Protein AF-A0A5C5PS18-F1 (afdb_monomer_lite)

pLDDT: mean 89.87, std 12.42, range [42.59, 98.62]

Radius of gyration: 25.26 Å; chains: 1; bounding box: 43×70×82 Å

Structure (mmCIF, N/CA/C/O backbone):
data_AF-A0A5C5PS18-F1
#
_entry.id   AF-A0A5C5PS18-F1
#
loop_
_atom_site.group_PDB
_atom_site.id
_atom_site.type_symbol
_atom_site.label_atom_id
_atom_site.label_alt_id
_atom_site.label_comp_id
_atom_site.label_asym_id
_atom_site.label_entity_id
_atom_site.label_seq_id
_atom_site.pdbx_PDB_ins_code
_atom_site.Cartn_x
_atom_site.Cartn_y
_atom_site.Cartn_z
_atom_site.occupancy
_atom_site.B_iso_or_equiv
_atom_site.auth_seq_id
_atom_site.auth_comp_id
_atom_site.auth_asym_id
_atom_site.auth_atom_id
_atom_site.pdbx_PDB_model_num
ATOM 1 N N . MET A 1 1 ? 27.837 -15.711 -12.783 1.00 66.50 1 MET A N 1
ATOM 2 C CA . MET A 1 1 ? 26.404 -15.745 -12.403 1.00 66.50 1 MET A CA 1
ATOM 3 C C . MET A 1 1 ? 25.485 -15.309 -13.543 1.00 66.50 1 MET A C 1
ATOM 5 O O . MET A 1 1 ? 24.692 -16.137 -13.975 1.00 66.50 1 MET A O 1
ATOM 9 N N . LYS A 1 2 ? 25.648 -14.102 -14.116 1.00 79.44 2 LYS A N 1
ATOM 10 C CA . LYS A 1 2 ? 24.811 -13.579 -15.225 1.00 79.44 2 LYS A CA 1
ATOM 11 C C . LYS A 1 2 ? 24.571 -14.579 -16.381 1.00 79.44 2 LYS A C 1
ATOM 13 O O . LYS A 1 2 ? 23.437 -14.790 -16.796 1.00 79.44 2 LYS A O 1
ATOM 18 N N . GLN A 1 3 ? 25.619 -15.260 -16.855 1.00 76.81 3 GLN A N 1
ATOM 19 C CA . GLN A 1 3 ? 25.533 -16.198 -17.988 1.00 76.81 3 GLN A CA 1
ATOM 20 C C . GLN A 1 3 ? 24.712 -17.472 -17.696 1.00 76.81 3 GLN A C 1
ATOM 22 O O . GLN A 1 3 ? 24.097 -18.018 -18.609 1.00 76.81 3 GLN A O 1
ATOM 27 N N . LYS A 1 4 ? 24.656 -17.922 -16.431 1.00 79.81 4 LYS A N 1
ATOM 28 C CA . LYS A 1 4 ? 23.856 -19.092 -16.022 1.00 79.81 4 LYS A CA 1
ATOM 29 C C . LYS A 1 4 ? 22.357 -18.788 -16.054 1.00 79.81 4 LYS A C 1
ATOM 31 O O . LYS A 1 4 ? 21.590 -19.596 -16.552 1.00 79.81 4 LYS A O 1
ATOM 36 N N . TYR A 1 5 ? 21.941 -17.613 -15.582 1.00 82.31 5 TYR A N 1
ATOM 37 C CA . TYR A 1 5 ? 20.534 -17.213 -15.672 1.00 82.31 5 TYR A CA 1
ATOM 38 C C . TYR A 1 5 ? 20.110 -16.958 -17.120 1.00 82.31 5 TYR A C 1
ATOM 40 O O . TYR A 1 5 ? 19.089 -17.480 -17.557 1.00 82.31 5 TYR A O 1
ATOM 48 N N . ARG A 1 6 ? 20.938 -16.263 -17.914 1.00 82.81 6 ARG A N 1
ATOM 49 C CA . ARG A 1 6 ? 20.654 -16.029 -19.343 1.00 82.81 6 ARG A CA 1
ATOM 50 C C . ARG A 1 6 ? 20.472 -17.325 -20.142 1.00 82.81 6 ARG A C 1
ATOM 52 O O . ARG A 1 6 ? 19.627 -17.376 -21.035 1.00 82.81 6 ARG A O 1
ATOM 59 N N . SER A 1 7 ? 21.223 -18.381 -19.824 1.00 80.44 7 SER A N 1
ATOM 60 C CA . SER A 1 7 ? 21.053 -19.680 -20.487 1.00 80.44 7 SER A CA 1
ATOM 61 C C . SER A 1 7 ? 19.769 -20.412 -20.079 1.00 80.44 7 SER A C 1
ATOM 63 O O . SER A 1 7 ? 19.214 -21.135 -20.899 1.00 80.44 7 SER A O 1
ATOM 65 N N . ILE A 1 8 ? 19.262 -20.217 -18.857 1.00 81.75 8 ILE A N 1
ATOM 66 C CA . ILE A 1 8 ? 17.965 -20.766 -18.422 1.00 81.75 8 ILE A CA 1
ATOM 67 C C . ILE A 1 8 ? 16.816 -20.041 -19.130 1.00 81.75 8 ILE A C 1
ATOM 69 O O . ILE A 1 8 ? 15.910 -20.694 -19.652 1.00 81.75 8 ILE A O 1
ATOM 73 N N . ILE A 1 9 ? 16.889 -18.708 -19.184 1.00 85.31 9 ILE A N 1
ATOM 74 C CA . ILE A 1 9 ? 15.854 -17.834 -19.754 1.00 85.31 9 ILE A CA 1
ATOM 75 C C . ILE A 1 9 ? 15.684 -18.081 -21.260 1.00 85.31 9 ILE A C 1
ATOM 77 O O . ILE A 1 9 ? 14.563 -18.187 -21.751 1.00 85.31 9 ILE A O 1
ATOM 81 N N . SER A 1 10 ? 16.794 -18.236 -21.987 1.00 83.50 10 SER A N 1
ATOM 82 C CA . SER A 1 10 ? 16.790 -18.405 -23.449 1.00 83.50 10 SER A CA 1
ATOM 83 C C . SER A 1 10 ? 16.340 -19.786 -23.938 1.00 83.50 10 SER A C 1
ATOM 85 O O . SER A 1 10 ? 16.087 -19.956 -25.129 1.00 83.50 10 SER A O 1
ATOM 87 N N . ARG A 1 11 ? 16.224 -20.789 -23.059 1.00 87.31 11 ARG A N 1
ATOM 88 C CA . ARG A 1 11 ? 15.834 -22.151 -23.452 1.00 87.31 11 ARG A CA 1
ATOM 89 C C . ARG A 1 11 ? 14.324 -22.234 -23.722 1.00 87.31 11 ARG A C 1
ATOM 91 O O . ARG A 1 11 ? 13.536 -22.000 -22.802 1.00 87.31 11 ARG A O 1
ATOM 98 N N . PRO A 1 12 ? 13.890 -22.640 -24.933 1.00 82.50 12 PRO A N 1
ATOM 99 C CA . PRO A 1 12 ? 12.466 -22.726 -25.260 1.00 82.50 12 PRO A CA 1
ATOM 100 C C . PRO A 1 12 ? 11.698 -23.675 -24.337 1.00 82.50 12 PRO A C 1
ATOM 102 O O . PRO A 1 12 ? 10.643 -23.302 -23.837 1.00 82.50 12 PRO A O 1
ATOM 105 N N . ALA A 1 13 ? 12.279 -24.841 -24.042 1.00 87.69 13 ALA A N 1
ATOM 106 C CA . ALA A 1 13 ? 11.660 -25.897 -23.242 1.00 87.69 13 ALA A CA 1
ATOM 107 C C . ALA A 1 13 ? 11.575 -25.602 -21.731 1.00 87.69 13 ALA A C 1
ATOM 109 O O . ALA A 1 13 ? 10.991 -26.398 -21.002 1.00 87.69 13 ALA A O 1
ATOM 110 N N . THR A 1 14 ? 12.165 -24.505 -21.237 1.00 88.38 14 THR A N 1
ATOM 111 C CA . THR A 1 14 ? 12.079 -24.163 -19.810 1.00 88.38 14 THR A CA 1
ATOM 112 C C . THR A 1 14 ? 10.654 -23.688 -19.472 1.00 88.38 14 THR A C 1
ATOM 114 O O . THR A 1 14 ? 10.169 -22.765 -20.137 1.00 88.38 14 THR A O 1
ATOM 117 N N . PRO A 1 15 ? 10.004 -24.263 -18.441 1.00 92.38 15 PRO A N 1
ATOM 118 C CA . PRO A 1 15 ? 8.716 -23.805 -17.918 1.00 92.38 15 PRO A CA 1
ATOM 119 C C . PRO A 1 15 ? 8.679 -22.307 -17.571 1.00 92.38 15 PRO A C 1
ATOM 121 O O . PRO A 1 15 ? 9.703 -21.708 -17.230 1.00 92.38 15 PRO A O 1
ATOM 124 N N . ALA A 1 16 ? 7.498 -21.692 -17.681 1.00 91.25 16 ALA A N 1
ATOM 125 C CA . ALA A 1 16 ? 7.325 -20.246 -17.517 1.00 91.25 16 ALA A CA 1
ATOM 126 C C . ALA A 1 16 ? 7.654 -19.761 -16.095 1.00 91.25 16 ALA A C 1
ATOM 128 O O . ALA A 1 16 ? 8.354 -18.766 -15.937 1.00 91.25 16 ALA A O 1
ATOM 129 N N . ASP A 1 17 ? 7.226 -20.494 -15.072 1.00 92.75 17 ASP A N 1
ATOM 130 C CA . ASP A 1 17 ? 7.544 -20.264 -13.658 1.00 92.75 17 ASP A CA 1
ATOM 131 C C . ASP A 1 17 ? 9.061 -20.261 -13.398 1.00 92.75 17 ASP A C 1
ATOM 133 O O . ASP A 1 17 ? 9.593 -19.343 -12.770 1.00 92.75 17 ASP A O 1
ATOM 137 N N . ILE A 1 18 ? 9.790 -21.223 -13.974 1.00 93.62 18 ILE A N 1
ATOM 138 C CA . ILE A 1 18 ? 11.253 -21.295 -13.863 1.00 93.62 18 ILE A CA 1
ATOM 139 C C . ILE A 1 18 ? 11.917 -20.109 -14.579 1.00 93.62 18 ILE A C 1
ATOM 141 O O . ILE A 1 18 ? 12.895 -19.550 -14.072 1.00 93.62 18 ILE A O 1
ATOM 145 N N . LYS A 1 19 ? 11.396 -19.692 -15.742 1.00 94.75 19 LYS A N 1
ATOM 146 C CA . LYS A 1 19 ? 11.890 -18.498 -16.450 1.00 94.75 19 LYS A CA 1
ATOM 147 C C . LYS A 1 19 ? 11.660 -17.231 -15.632 1.00 94.75 19 LYS A C 1
ATOM 149 O O . LYS A 1 19 ? 12.603 -16.458 -15.476 1.00 94.75 19 LYS A O 1
ATOM 154 N N . ILE A 1 20 ? 10.460 -17.047 -15.079 1.00 95.81 20 ILE A N 1
ATOM 155 C CA . ILE A 1 20 ? 10.115 -15.913 -14.211 1.00 95.81 20 ILE A CA 1
ATOM 156 C C . ILE A 1 20 ? 11.091 -15.845 -13.036 1.00 95.81 20 ILE A C 1
ATOM 158 O O . ILE A 1 20 ? 11.708 -14.802 -12.815 1.00 95.81 20 ILE A O 1
ATOM 162 N N . GLN A 1 21 ? 11.317 -16.961 -12.338 1.00 95.94 21 GLN A N 1
ATOM 163 C CA . GLN A 1 21 ? 12.236 -16.984 -11.202 1.00 95.94 21 GLN A CA 1
ATOM 164 C C . GLN A 1 21 ? 13.685 -16.686 -11.616 1.00 95.94 21 GLN A C 1
ATOM 166 O O . GLN A 1 21 ? 14.396 -15.969 -10.914 1.00 95.94 21 GLN A O 1
ATOM 171 N N . ALA A 1 22 ? 14.137 -17.194 -12.766 1.00 94.88 22 ALA A N 1
ATOM 172 C CA . ALA A 1 22 ? 15.473 -16.902 -13.283 1.00 94.88 22 ALA A CA 1
ATOM 173 C C . ALA A 1 22 ? 15.650 -15.416 -13.646 1.00 94.88 22 ALA A C 1
ATOM 175 O O . ALA A 1 22 ? 16.717 -14.857 -13.387 1.00 94.88 22 ALA A O 1
ATOM 176 N N . ILE A 1 23 ? 14.619 -14.780 -14.214 1.00 96.69 23 ILE A N 1
ATOM 177 C CA . ILE A 1 23 ? 14.605 -13.341 -14.514 1.00 96.69 23 ILE A CA 1
ATOM 178 C C . ILE A 1 23 ? 14.656 -12.535 -13.217 1.00 96.69 23 ILE A C 1
ATOM 180 O O . ILE A 1 23 ? 15.517 -11.669 -13.086 1.00 96.69 23 ILE A O 1
ATOM 184 N N . ILE A 1 24 ? 13.802 -12.864 -12.241 1.00 96.75 24 ILE A N 1
ATOM 185 C CA . ILE A 1 24 ? 13.767 -12.214 -10.923 1.00 96.75 24 ILE A CA 1
ATOM 186 C C . ILE A 1 24 ? 15.127 -12.312 -10.234 1.00 96.75 24 ILE A C 1
ATOM 188 O O . ILE A 1 24 ? 15.675 -11.295 -9.821 1.00 96.75 24 ILE A O 1
ATOM 192 N N . ASN A 1 25 ? 15.712 -13.509 -10.165 1.00 95.75 25 ASN A N 1
ATOM 193 C CA . ASN A 1 25 ? 17.003 -13.713 -9.508 1.00 95.75 25 ASN A CA 1
ATOM 194 C C . ASN 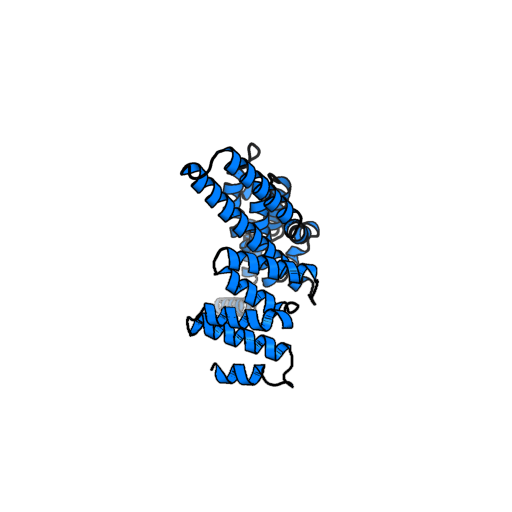A 1 25 ? 18.130 -12.953 -10.216 1.00 95.75 25 ASN A C 1
ATOM 196 O O . ASN A 1 25 ? 19.043 -12.446 -9.565 1.00 95.75 25 ASN A O 1
ATOM 200 N N . LEU A 1 26 ? 18.089 -12.878 -11.550 1.00 95.25 26 LEU A N 1
ATOM 201 C CA . LEU A 1 26 ? 19.061 -12.100 -12.306 1.00 95.25 26 LEU A CA 1
ATOM 202 C C . LEU A 1 26 ? 18.884 -10.599 -12.062 1.00 95.25 26 LEU A C 1
ATOM 204 O O . LEU A 1 26 ? 19.884 -9.922 -11.847 1.00 95.25 26 LEU A O 1
ATOM 208 N N . ALA A 1 27 ? 17.650 -10.091 -12.057 1.00 95.62 27 ALA A N 1
ATOM 209 C CA . ALA A 1 27 ? 17.360 -8.693 -11.752 1.00 95.62 27 ALA A CA 1
ATOM 210 C C . ALA A 1 27 ? 17.810 -8.336 -10.331 1.00 95.62 27 ALA A C 1
ATOM 212 O O . ALA A 1 27 ? 18.510 -7.350 -10.134 1.00 95.62 27 ALA A O 1
ATOM 213 N N . GLN A 1 28 ? 17.505 -9.187 -9.355 1.00 94.50 28 GLN A N 1
ATOM 214 C CA . GLN A 1 28 ? 17.896 -9.002 -7.962 1.00 94.50 28 GLN A CA 1
ATOM 215 C C . GLN A 1 28 ? 19.419 -8.991 -7.788 1.00 94.50 28 GLN A C 1
ATOM 217 O O . GLN A 1 28 ? 19.946 -8.095 -7.138 1.00 94.50 28 GLN A O 1
ATOM 222 N N . TYR A 1 29 ? 20.139 -9.899 -8.454 1.00 93.75 29 TYR A N 1
ATOM 223 C CA . TYR A 1 29 ? 21.604 -9.864 -8.503 1.00 93.75 29 TYR A CA 1
ATOM 224 C C . TYR A 1 29 ? 22.139 -8.572 -9.147 1.00 93.75 29 TYR A C 1
ATOM 226 O O . TYR A 1 29 ? 23.127 -8.008 -8.682 1.00 93.75 29 TYR A O 1
ATOM 234 N N . LEU A 1 30 ? 21.513 -8.093 -10.228 1.00 93.06 30 LEU A N 1
ATOM 235 C CA . LEU A 1 30 ? 21.926 -6.854 -10.895 1.00 93.06 30 LEU A CA 1
ATOM 236 C C . LEU A 1 30 ? 21.739 -5.631 -9.993 1.00 93.06 30 LEU A C 1
ATOM 238 O O . LEU A 1 30 ? 22.651 -4.812 -9.906 1.00 93.06 30 LEU A O 1
ATOM 242 N N . VAL A 1 31 ? 20.597 -5.534 -9.313 1.00 93.31 31 VAL A N 1
ATOM 243 C CA . VAL A 1 31 ? 20.260 -4.390 -8.459 1.00 93.31 31 VAL A CA 1
ATOM 244 C C . VAL A 1 31 ? 21.039 -4.417 -7.144 1.00 93.31 31 VAL A C 1
ATOM 246 O O . VAL A 1 31 ? 21.672 -3.424 -6.802 1.00 93.31 31 VAL A O 1
ATOM 249 N N . GLU A 1 32 ? 20.991 -5.529 -6.407 1.00 91.44 32 GLU A N 1
ATOM 250 C CA . GLU A 1 32 ? 21.465 -5.587 -5.017 1.00 91.44 32 GLU A CA 1
ATOM 251 C C . GLU A 1 32 ? 22.965 -5.912 -4.925 1.00 91.44 32 GLU A C 1
ATOM 253 O O . GLU A 1 32 ? 23.686 -5.268 -4.168 1.00 91.44 32 GLU A O 1
ATOM 258 N N . ASP A 1 33 ? 23.454 -6.877 -5.714 1.00 88.75 33 ASP A N 1
ATOM 259 C CA . ASP A 1 33 ? 24.837 -7.366 -5.591 1.00 88.75 33 ASP A CA 1
ATOM 260 C C . ASP A 1 33 ? 25.803 -6.642 -6.536 1.00 88.75 33 ASP A C 1
ATOM 262 O O . ASP A 1 33 ? 26.954 -6.378 -6.192 1.00 88.75 33 ASP A O 1
ATOM 266 N N . ASN A 1 34 ? 25.355 -6.348 -7.760 1.00 86.19 34 ASN A N 1
ATOM 267 C CA . ASN A 1 34 ? 26.178 -5.699 -8.782 1.00 86.19 34 ASN A CA 1
ATOM 268 C C . ASN A 1 34 ? 26.074 -4.163 -8.748 1.00 86.19 34 ASN A C 1
ATOM 270 O O . ASN A 1 34 ? 26.891 -3.495 -9.378 1.00 86.19 34 ASN A O 1
ATOM 274 N N . GLY A 1 35 ? 25.071 -3.607 -8.058 1.00 85.50 35 GLY A N 1
ATOM 275 C CA . GLY A 1 35 ? 24.827 -2.162 -7.961 1.00 85.50 35 GLY A CA 1
ATOM 276 C C . GLY A 1 35 ? 24.320 -1.503 -9.251 1.00 85.50 35 GLY A C 1
ATOM 277 O O . GLY A 1 35 ? 24.356 -0.282 -9.375 1.00 85.50 35 GLY A O 1
ATOM 278 N N . SER A 1 36 ? 23.860 -2.284 -10.229 1.00 91.69 36 SER A N 1
ATOM 279 C CA . SER A 1 36 ? 23.368 -1.802 -11.525 1.00 91.69 36 SER A CA 1
ATOM 280 C C . SER A 1 36 ? 21.840 -1.755 -11.530 1.00 91.69 36 SER A C 1
ATOM 282 O O . SER A 1 36 ? 21.191 -2.625 -12.115 1.00 91.69 36 SER A O 1
ATOM 284 N N . TYR A 1 37 ? 21.271 -0.741 -10.866 1.00 94.00 37 TYR A N 1
ATOM 285 C CA . TYR A 1 37 ? 19.817 -0.544 -10.777 1.00 94.00 37 TYR A CA 1
ATOM 286 C C . TYR A 1 37 ? 19.160 -0.529 -12.165 1.00 94.00 37 TYR A C 1
ATOM 288 O O . TYR A 1 37 ? 18.307 -1.371 -12.442 1.00 94.00 37 TYR A O 1
ATOM 296 N N . ASP A 1 38 ? 19.645 0.331 -13.065 1.00 94.75 38 ASP A N 1
ATOM 297 C CA . ASP A 1 38 ? 19.072 0.513 -14.406 1.00 94.75 38 ASP A CA 1
ATOM 298 C C . ASP A 1 38 ? 19.121 -0.768 -15.252 1.00 94.75 38 ASP A C 1
ATOM 300 O O . ASP A 1 38 ? 18.157 -1.095 -15.944 1.00 94.75 38 ASP A O 1
ATOM 304 N N . GLU A 1 39 ? 20.209 -1.549 -15.166 1.00 94.88 39 GLU A N 1
ATOM 305 C CA . GLU A 1 39 ? 20.311 -2.844 -15.862 1.00 94.88 39 GLU A CA 1
ATOM 306 C C . GLU A 1 39 ? 19.264 -3.841 -15.345 1.00 94.88 39 GLU A C 1
ATOM 308 O O . GLU A 1 39 ? 18.684 -4.596 -16.127 1.00 94.88 39 GLU A O 1
ATOM 313 N N . GLY A 1 40 ? 19.030 -3.868 -14.030 1.00 95.50 40 GLY A N 1
ATOM 314 C CA . GLY A 1 40 ? 18.026 -4.734 -13.417 1.00 95.50 40 GLY A CA 1
ATOM 315 C C . GLY A 1 40 ? 16.598 -4.325 -13.779 1.00 95.50 40 GLY A C 1
ATOM 316 O O . GLY A 1 40 ? 15.776 -5.192 -14.079 1.00 95.50 40 GLY A O 1
ATOM 317 N N . ILE A 1 41 ? 16.314 -3.019 -13.804 1.00 97.50 41 ILE A N 1
ATOM 318 C CA . ILE A 1 41 ? 15.018 -2.473 -14.229 1.00 97.50 41 ILE A CA 1
ATOM 319 C C . ILE A 1 41 ? 14.760 -2.755 -15.708 1.00 97.50 41 ILE A C 1
ATOM 321 O O . ILE A 1 41 ? 13.689 -3.260 -16.037 1.00 97.50 41 ILE A O 1
ATOM 325 N N . THR A 1 42 ? 15.746 -2.505 -16.575 1.00 97.31 42 THR A N 1
ATOM 326 C CA . THR A 1 42 ? 15.648 -2.775 -18.020 1.00 97.31 42 THR A CA 1
ATOM 327 C C . THR A 1 42 ? 15.372 -4.252 -18.275 1.00 97.31 42 THR A C 1
ATOM 329 O O . THR A 1 42 ? 14.493 -4.596 -19.057 1.00 97.31 42 THR A O 1
ATOM 332 N N . LEU A 1 43 ? 16.050 -5.148 -17.546 1.00 96.56 43 LEU A N 1
ATOM 333 C CA . LEU A 1 43 ? 15.784 -6.579 -17.648 1.00 96.56 43 LEU A CA 1
ATOM 334 C C . LEU A 1 43 ? 14.322 -6.910 -17.316 1.00 96.56 43 LEU A C 1
ATOM 336 O O . LEU A 1 43 ? 13.712 -7.708 -18.012 1.00 96.56 43 LEU A O 1
ATOM 340 N N . LEU A 1 44 ? 13.748 -6.340 -16.258 1.00 97.81 44 LEU A N 1
ATOM 341 C CA . LEU A 1 44 ? 12.344 -6.591 -15.919 1.00 97.81 44 LEU A CA 1
ATOM 342 C C . LEU A 1 44 ? 11.390 -5.955 -16.940 1.00 97.81 44 LEU A C 1
ATOM 344 O O . LEU A 1 44 ? 10.371 -6.549 -17.279 1.00 97.81 44 LEU A O 1
ATOM 348 N N . GLU A 1 45 ? 11.735 -4.792 -17.481 1.00 97.44 45 GLU A N 1
ATOM 349 C CA . GLU A 1 45 ? 10.967 -4.139 -18.540 1.00 97.44 45 GLU A CA 1
ATOM 350 C C . GLU A 1 45 ? 10.885 -4.993 -19.811 1.00 97.44 45 GLU A C 1
ATOM 352 O O . GLU A 1 45 ? 9.787 -5.222 -20.323 1.00 97.44 45 GLU A O 1
ATOM 357 N N . ASP A 1 46 ? 12.015 -5.549 -20.255 1.00 97.12 46 ASP A N 1
ATOM 358 C CA . ASP A 1 46 ? 12.108 -6.391 -21.454 1.00 97.12 46 ASP A CA 1
ATOM 359 C C . ASP A 1 46 ? 11.156 -7.595 -21.398 1.00 97.12 46 ASP A C 1
ATOM 361 O O . ASP A 1 46 ? 10.624 -8.024 -22.422 1.00 97.12 46 ASP A O 1
ATOM 365 N N . TYR A 1 47 ? 10.906 -8.136 -20.202 1.00 96.69 47 TYR A N 1
ATOM 366 C CA . TYR A 1 47 ? 10.041 -9.301 -19.998 1.00 96.69 47 TYR A CA 1
ATOM 367 C C . TYR A 1 47 ? 8.626 -8.955 -19.519 1.00 96.69 47 TYR A C 1
ATOM 369 O O . TYR A 1 47 ? 7.805 -9.863 -19.377 1.00 96.69 47 TYR A O 1
ATOM 377 N N . GLN A 1 48 ? 8.306 -7.674 -19.310 1.00 96.00 48 GLN A N 1
ATOM 378 C CA . GLN A 1 48 ? 7.001 -7.254 -18.797 1.00 96.00 48 GLN A CA 1
ATOM 379 C C . GLN A 1 48 ? 5.855 -7.767 -19.674 1.00 96.00 48 GLN A C 1
ATOM 381 O O . GLN A 1 48 ? 4.916 -8.354 -19.159 1.00 96.00 48 GLN A O 1
ATOM 386 N N . HIS A 1 49 ? 5.957 -7.609 -20.993 1.00 94.81 49 HIS A N 1
ATOM 387 C CA . HIS A 1 49 ? 4.913 -8.010 -21.942 1.00 94.81 49 HIS A CA 1
ATOM 388 C C . HIS A 1 49 ? 4.614 -9.523 -21.971 1.00 94.81 49 HIS A C 1
ATOM 390 O O . HIS A 1 49 ? 3.612 -9.929 -22.550 1.00 94.81 49 HIS A O 1
ATOM 396 N N . LEU A 1 50 ? 5.493 -10.358 -21.402 1.00 95.00 50 LEU A N 1
ATOM 397 C CA . LEU A 1 50 ? 5.316 -11.813 -21.343 1.00 95.00 50 LEU A CA 1
ATOM 398 C C . LEU A 1 50 ? 4.749 -12.288 -20.004 1.00 95.00 50 LEU A C 1
ATOM 400 O O . LEU A 1 50 ? 4.160 -13.366 -19.948 1.00 95.00 50 LEU A O 1
ATOM 404 N N . TYR A 1 51 ? 4.976 -11.531 -18.929 1.00 96.00 51 TYR A N 1
ATOM 405 C CA . TYR A 1 51 ? 4.712 -11.971 -17.557 1.00 96.00 51 TYR A CA 1
ATOM 406 C C . TYR A 1 51 ? 3.968 -10.918 -16.720 1.00 96.00 51 TYR A C 1
ATOM 408 O O . TYR A 1 51 ? 4.003 -10.966 -15.491 1.00 96.00 51 TYR A O 1
ATOM 416 N N . ASP A 1 52 ? 3.266 -9.985 -17.362 1.00 94.12 52 ASP A N 1
ATOM 417 C CA . ASP A 1 52 ? 2.435 -8.961 -16.715 1.00 94.12 52 ASP A CA 1
ATOM 418 C C . ASP A 1 52 ? 1.204 -9.526 -15.990 1.00 94.12 52 ASP A C 1
ATOM 420 O O . ASP A 1 52 ? 0.623 -8.840 -15.150 1.00 94.12 52 ASP A O 1
ATOM 424 N N . THR A 1 53 ? 0.843 -10.784 -16.247 1.00 95.19 53 THR A N 1
ATOM 425 C CA . THR A 1 53 ? -0.187 -11.519 -15.501 1.00 95.19 53 THR A CA 1
ATOM 426 C C . THR A 1 53 ? 0.373 -12.372 -14.361 1.00 95.19 53 THR A C 1
ATOM 428 O O . THR A 1 53 ? -0.401 -13.027 -13.674 1.00 95.19 53 THR A O 1
ATOM 431 N N . SER A 1 54 ? 1.696 -12.423 -14.158 1.00 96.44 54 SER A N 1
ATOM 432 C CA . SER A 1 54 ? 2.308 -13.193 -13.066 1.00 96.44 54 SER A CA 1
ATOM 433 C C . SER A 1 54 ? 2.406 -12.342 -11.795 1.00 96.44 54 SER A C 1
ATOM 435 O O . SER A 1 54 ? 3.181 -11.377 -11.780 1.00 96.44 54 SER A O 1
ATOM 437 N N . PRO A 1 55 ? 1.714 -12.699 -10.693 1.00 96.44 55 PRO A N 1
ATOM 438 C CA . PRO A 1 55 ? 1.803 -11.943 -9.447 1.00 96.44 55 PRO A CA 1
ATOM 439 C C . PRO A 1 55 ? 3.236 -11.852 -8.916 1.00 96.44 55 PRO A C 1
ATOM 441 O O . PRO A 1 55 ? 3.707 -10.773 -8.564 1.00 96.44 55 PRO A O 1
ATOM 444 N N . THR A 1 56 ? 3.998 -12.945 -8.930 1.00 95.75 56 THR A N 1
ATOM 445 C CA . THR A 1 56 ? 5.391 -12.924 -8.456 1.00 95.75 56 THR A CA 1
ATOM 446 C C . THR A 1 56 ? 6.264 -11.969 -9.274 1.00 95.75 56 THR A C 1
ATOM 448 O O . THR A 1 56 ? 7.050 -11.208 -8.706 1.00 95.75 56 THR A O 1
ATOM 451 N N . PHE A 1 57 ? 6.107 -11.968 -10.601 1.00 97.75 57 PHE A N 1
ATOM 452 C CA . PHE A 1 57 ? 6.855 -11.076 -11.484 1.00 97.75 57 PHE A CA 1
ATOM 453 C C . PHE A 1 57 ? 6.482 -9.610 -11.248 1.00 97.75 57 PHE A C 1
ATOM 455 O O . PHE A 1 57 ? 7.353 -8.781 -10.970 1.00 97.75 57 PHE A O 1
ATOM 462 N N . VAL A 1 58 ? 5.183 -9.302 -11.295 1.00 97.94 58 VAL A N 1
ATOM 463 C CA . VAL A 1 58 ? 4.659 -7.944 -11.117 1.00 97.94 58 VAL A CA 1
ATOM 464 C C . VAL A 1 58 ? 5.040 -7.391 -9.749 1.00 97.94 58 VAL A C 1
ATOM 466 O O . VAL A 1 58 ? 5.480 -6.246 -9.664 1.00 97.94 58 VAL A O 1
ATOM 469 N N . LYS A 1 59 ? 4.937 -8.193 -8.681 1.00 97.00 59 LYS A N 1
ATOM 470 C CA . LYS A 1 59 ? 5.299 -7.765 -7.323 1.00 97.00 59 LYS A CA 1
ATOM 471 C C . LYS A 1 59 ? 6.766 -7.368 -7.230 1.00 97.00 59 LYS A C 1
ATOM 473 O O . LYS A 1 59 ? 7.079 -6.308 -6.683 1.00 97.00 59 LYS A O 1
ATOM 478 N N . THR A 1 60 ? 7.660 -8.195 -7.771 1.00 97.56 60 THR A N 1
ATOM 479 C CA . THR A 1 60 ? 9.098 -7.903 -7.789 1.00 97.56 60 THR A CA 1
ATOM 480 C C . THR A 1 60 ? 9.383 -6.644 -8.593 1.00 97.56 60 THR A C 1
ATOM 482 O O . THR A 1 60 ? 10.071 -5.746 -8.104 1.00 97.56 60 THR A O 1
ATOM 485 N N . TYR A 1 61 ? 8.818 -6.535 -9.795 1.00 98.25 61 TYR A N 1
ATOM 486 C CA . TYR A 1 61 ? 9.083 -5.392 -10.654 1.00 98.25 61 TYR A CA 1
ATOM 487 C C . TYR A 1 61 ? 8.560 -4.083 -10.061 1.00 98.25 61 TYR A C 1
ATOM 489 O O . TYR A 1 61 ? 9.309 -3.111 -9.938 1.00 98.25 61 TYR A O 1
ATOM 497 N N . ALA A 1 62 ? 7.318 -4.085 -9.577 1.00 98.25 62 ALA A N 1
ATOM 498 C CA . ALA A 1 62 ? 6.730 -2.954 -8.874 1.00 98.25 62 ALA A CA 1
ATOM 499 C C . ALA A 1 62 ? 7.557 -2.552 -7.640 1.00 98.25 62 ALA A C 1
ATOM 501 O O . ALA A 1 62 ? 7.741 -1.360 -7.388 1.00 98.25 62 ALA A O 1
ATOM 502 N N . THR A 1 63 ? 8.108 -3.521 -6.900 1.00 97.56 63 THR A N 1
ATOM 503 C CA . THR A 1 63 ? 8.957 -3.255 -5.728 1.00 97.56 63 THR A CA 1
ATOM 504 C C . THR A 1 63 ? 10.242 -2.524 -6.096 1.00 97.56 63 THR A C 1
ATOM 506 O O . THR A 1 63 ? 10.632 -1.601 -5.378 1.00 97.56 63 THR A O 1
ATOM 509 N N . TYR A 1 64 ? 10.896 -2.902 -7.195 1.00 97.38 64 TYR A N 1
ATOM 510 C CA . TYR A 1 64 ? 12.106 -2.215 -7.642 1.00 97.38 64 TYR A CA 1
ATOM 511 C C . TYR A 1 64 ? 11.814 -0.820 -8.185 1.00 97.38 64 TYR A C 1
ATOM 513 O O . TYR A 1 64 ? 12.469 0.131 -7.760 1.00 97.38 64 TYR A O 1
ATOM 521 N N . LEU A 1 65 ? 10.784 -0.678 -9.022 1.00 98.06 65 LEU A N 1
ATOM 522 C CA . LEU A 1 65 ? 10.333 0.622 -9.528 1.00 98.06 65 LEU A CA 1
ATOM 523 C C . LEU A 1 65 ? 9.928 1.583 -8.399 1.00 98.06 65 LEU A C 1
ATOM 525 O O . LEU A 1 65 ? 10.135 2.786 -8.491 1.00 98.06 65 LEU A O 1
ATOM 529 N N . TRP A 1 66 ? 9.393 1.068 -7.288 1.00 98.06 66 TRP A N 1
ATOM 530 C CA . TRP A 1 66 ? 9.012 1.898 -6.141 1.00 98.06 66 TRP A CA 1
ATOM 531 C C . TRP A 1 66 ? 10.198 2.598 -5.453 1.00 98.06 66 TRP A C 1
ATOM 533 O O . TRP A 1 66 ? 10.011 3.603 -4.763 1.00 98.06 66 TRP A O 1
ATOM 543 N N . ARG A 1 67 ? 11.418 2.072 -5.622 1.00 95.00 67 ARG A N 1
ATOM 544 C CA . ARG A 1 67 ? 12.658 2.687 -5.112 1.00 95.00 67 ARG A CA 1
ATOM 545 C C . ARG A 1 67 ? 13.173 3.813 -6.012 1.00 95.00 67 ARG A C 1
ATOM 547 O O . ARG A 1 67 ? 14.066 4.542 -5.592 1.00 95.00 67 ARG A O 1
ATOM 554 N N . GLY A 1 68 ? 12.620 3.908 -7.213 1.00 94.81 68 GLY A N 1
ATOM 555 C CA . GLY A 1 68 ? 13.025 4.821 -8.258 1.00 94.81 68 GLY A CA 1
ATOM 556 C C . GLY A 1 68 ? 12.438 6.222 -8.129 1.00 94.81 68 GLY A C 1
ATOM 557 O O . GLY A 1 68 ? 11.969 6.654 -7.064 1.00 94.81 68 GLY A O 1
ATOM 558 N N . ASP A 1 69 ? 12.457 6.936 -9.247 1.00 95.62 69 ASP A N 1
ATOM 559 C CA . ASP A 1 69 ? 11.938 8.294 -9.355 1.00 95.62 69 ASP A CA 1
ATOM 560 C C . ASP A 1 69 ? 10.392 8.362 -9.362 1.00 95.62 69 ASP A C 1
ATOM 562 O O . ASP A 1 69 ? 9.668 7.380 -9.166 1.00 95.62 69 ASP A O 1
ATOM 566 N N . LYS A 1 70 ? 9.845 9.568 -9.556 1.00 95.06 70 LYS A N 1
ATOM 567 C CA . LYS A 1 70 ? 8.391 9.799 -9.565 1.00 95.06 70 LYS A CA 1
ATOM 568 C C . LYS A 1 70 ? 7.677 9.059 -10.705 1.00 95.06 70 LYS A C 1
ATOM 570 O O . LYS A 1 70 ? 6.542 8.618 -10.508 1.00 95.06 70 LYS A O 1
ATOM 575 N N . ASN A 1 71 ? 8.316 8.912 -11.865 1.00 96.69 71 ASN A N 1
ATOM 576 C CA . ASN A 1 71 ? 7.764 8.202 -13.019 1.00 96.69 71 ASN A CA 1
ATOM 577 C C . ASN A 1 71 ? 7.798 6.689 -12.793 1.00 96.69 71 ASN A C 1
ATOM 579 O O . ASN A 1 71 ? 6.810 6.004 -13.061 1.00 96.69 71 ASN A O 1
ATOM 583 N N . GLU A 1 72 ? 8.886 6.170 -12.230 1.00 97.75 72 GLU A N 1
ATOM 584 C CA . GLU A 1 72 ? 9.010 4.754 -11.878 1.00 97.75 72 GLU A CA 1
ATOM 585 C C . GLU A 1 72 ? 7.998 4.358 -10.797 1.00 97.75 72 GLU A C 1
ATOM 587 O O . GLU A 1 72 ? 7.298 3.352 -10.938 1.00 97.75 72 GLU A O 1
ATOM 592 N N . LYS A 1 73 ? 7.794 5.196 -9.772 1.00 98.38 73 LYS A N 1
ATOM 593 C CA . LYS A 1 73 ? 6.734 4.991 -8.769 1.00 98.38 73 LYS A CA 1
ATOM 594 C C . LYS A 1 73 ? 5.333 4.965 -9.384 1.00 98.38 73 LYS A C 1
ATOM 596 O O . LYS A 1 73 ? 4.515 4.131 -8.996 1.00 98.38 73 LYS A O 1
ATOM 601 N N . LEU A 1 74 ? 5.047 5.828 -10.362 1.00 97.75 74 LEU A N 1
ATOM 602 C CA . LEU A 1 74 ? 3.784 5.783 -11.109 1.00 97.75 74 LEU A CA 1
ATOM 603 C C . LEU A 1 74 ? 3.653 4.496 -11.934 1.00 97.75 74 LEU A C 1
ATOM 605 O O . LEU A 1 74 ? 2.591 3.874 -11.933 1.00 97.75 74 LEU A O 1
ATOM 609 N N . LYS A 1 75 ? 4.729 4.056 -12.598 1.00 98.25 75 LYS A N 1
ATOM 610 C CA . LYS A 1 75 ? 4.759 2.778 -13.328 1.00 98.25 75 LYS A CA 1
ATOM 611 C C . LYS A 1 75 ? 4.497 1.598 -12.388 1.00 98.25 75 LYS A C 1
ATOM 613 O O . LYS A 1 75 ? 3.708 0.722 -12.729 1.00 98.25 75 LYS A O 1
ATOM 618 N N . SER A 1 76 ? 5.072 1.618 -11.186 1.00 98.44 76 SER A N 1
ATOM 619 C CA . SER A 1 76 ? 4.825 0.633 -10.126 1.00 98.44 76 SER A CA 1
ATOM 620 C C . SER A 1 76 ? 3.342 0.560 -9.735 1.00 98.44 76 SER A C 1
ATOM 622 O O . SER A 1 76 ? 2.752 -0.521 -9.760 1.00 98.44 76 SER A O 1
ATOM 624 N N . ILE A 1 77 ? 2.705 1.708 -9.468 1.00 98.50 77 ILE A N 1
ATOM 625 C CA . ILE A 1 77 ? 1.261 1.787 -9.181 1.00 98.50 77 ILE A CA 1
ATOM 626 C C . ILE A 1 77 ? 0.441 1.199 -10.336 1.00 98.50 77 ILE A C 1
ATOM 628 O O . ILE A 1 77 ? -0.459 0.390 -10.107 1.00 98.50 77 ILE A O 1
ATOM 632 N N . ASN A 1 78 ? 0.771 1.565 -11.576 1.00 98.12 78 ASN A N 1
ATOM 633 C CA . ASN A 1 78 ? 0.057 1.094 -12.760 1.00 98.12 78 ASN A CA 1
ATOM 634 C C . ASN A 1 78 ? 0.184 -0.422 -12.955 1.00 98.12 78 ASN A C 1
ATOM 636 O O . ASN A 1 78 ? -0.810 -1.066 -13.272 1.00 98.12 78 ASN A O 1
ATOM 640 N N . LEU A 1 79 ? 1.365 -1.004 -12.731 1.00 98.12 79 LEU A N 1
ATOM 641 C CA . LEU A 1 79 ? 1.581 -2.452 -12.810 1.00 98.12 79 LEU A CA 1
ATOM 642 C C . LEU A 1 79 ? 0.709 -3.215 -11.809 1.00 98.12 79 LEU A C 1
ATOM 644 O O . LEU A 1 79 ? -0.011 -4.136 -12.189 1.00 98.12 79 LEU A O 1
ATOM 648 N N . VAL A 1 80 ? 0.732 -2.793 -10.542 1.00 98.38 80 VAL A N 1
ATOM 649 C CA . VAL A 1 80 ? -0.064 -3.409 -9.470 1.00 98.38 80 VAL A CA 1
ATOM 650 C C . VAL A 1 80 ? -1.560 -3.249 -9.757 1.00 98.38 80 VAL A C 1
ATOM 652 O O . VAL A 1 80 ? -2.314 -4.215 -9.662 1.00 98.38 80 VAL A O 1
ATOM 655 N N . SER A 1 81 ? -1.992 -2.052 -10.169 1.00 97.75 81 SER A N 1
ATOM 656 C CA . SER A 1 81 ? -3.388 -1.776 -10.526 1.00 97.75 81 SER A CA 1
ATOM 657 C C . SER A 1 81 ? -3.855 -2.582 -11.743 1.00 97.75 81 SER A C 1
ATOM 659 O O . SER A 1 81 ? -4.982 -3.073 -11.753 1.00 97.75 81 SER A O 1
ATOM 661 N N . ASN A 1 82 ? -3.005 -2.758 -12.758 1.00 97.25 82 ASN A N 1
ATOM 662 C CA . ASN A 1 82 ? -3.317 -3.564 -13.938 1.00 97.25 82 ASN A CA 1
ATOM 663 C C . ASN A 1 82 ? -3.545 -5.026 -13.572 1.00 97.25 82 ASN A C 1
ATOM 665 O O . ASN A 1 82 ? -4.583 -5.570 -13.937 1.00 97.25 82 ASN A O 1
ATOM 669 N N . LEU A 1 83 ? -2.626 -5.630 -12.815 1.00 97.56 83 LEU A N 1
ATOM 670 C CA . LEU A 1 83 ? -2.774 -7.017 -12.382 1.00 97.56 83 LEU A CA 1
ATOM 671 C C . LEU A 1 83 ? -4.058 -7.209 -11.563 1.00 97.56 83 LEU A C 1
ATOM 673 O O . LEU A 1 83 ? -4.811 -8.150 -11.799 1.00 97.56 83 LEU A O 1
ATOM 677 N N . LEU A 1 84 ? -4.346 -6.265 -10.662 1.00 97.38 84 LEU A N 1
ATOM 678 C CA . LEU A 1 84 ? -5.577 -6.250 -9.880 1.00 97.38 84 LEU A CA 1
ATOM 679 C C . LEU A 1 84 ? -6.852 -6.193 -10.734 1.00 97.38 84 LEU A C 1
ATOM 681 O O . LEU A 1 84 ? -7.836 -6.846 -10.400 1.00 97.38 84 LEU A O 1
ATOM 685 N N . ARG A 1 85 ? -6.835 -5.450 -11.847 1.00 95.88 85 ARG A N 1
ATOM 686 C CA . ARG A 1 85 ? -7.961 -5.378 -12.795 1.00 95.88 85 ARG A CA 1
ATOM 687 C C . ARG A 1 85 ? -8.113 -6.626 -13.658 1.00 95.88 85 ARG A C 1
ATOM 689 O O . ARG A 1 85 ? -9.233 -6.953 -14.032 1.00 95.88 85 ARG A O 1
ATOM 696 N N . LEU A 1 86 ? -7.004 -7.276 -14.001 1.00 94.94 86 LEU A N 1
ATOM 697 C CA . LEU A 1 86 ? -7.005 -8.525 -14.766 1.00 94.94 86 LEU A CA 1
ATOM 698 C C . LEU A 1 86 ? -7.483 -9.721 -13.934 1.00 94.94 86 LEU A C 1
ATOM 700 O O . LEU A 1 86 ? -7.823 -10.747 -14.511 1.00 94.94 86 LEU A O 1
ATOM 704 N N . ASP A 1 87 ? -7.499 -9.581 -12.605 1.00 91.94 87 ASP A N 1
ATOM 705 C CA . ASP A 1 87 ? -7.881 -10.623 -11.646 1.00 91.94 87 ASP A CA 1
ATOM 706 C C . ASP A 1 87 ? -7.090 -11.930 -11.834 1.00 91.94 87 ASP A C 1
ATOM 708 O O . ASP A 1 87 ? -7.603 -13.031 -11.668 1.00 91.94 87 ASP A O 1
ATOM 712 N N . ALA A 1 88 ? -5.807 -11.806 -12.186 1.00 89.81 88 ALA A N 1
ATOM 713 C CA . ALA A 1 88 ? -4.920 -12.929 -12.497 1.00 89.81 88 ALA A CA 1
ATOM 714 C C . ALA A 1 88 ? -4.358 -13.638 -11.243 1.00 89.81 88 ALA A C 1
ATOM 716 O O . ALA A 1 88 ? -3.223 -14.116 -11.251 1.00 89.81 88 ALA A O 1
ATOM 717 N N . PHE A 1 89 ? -5.129 -13.681 -10.153 1.00 93.94 89 PHE A N 1
ATOM 718 C CA . PHE A 1 89 ? -4.726 -14.303 -8.890 1.00 93.94 89 PHE A CA 1
ATOM 719 C C . PHE A 1 89 ? -5.319 -15.695 -8.757 1.00 93.94 89 PHE A C 1
ATOM 721 O O . PHE A 1 89 ? -6.460 -15.946 -9.140 1.00 93.94 89 PHE A O 1
ATOM 728 N N . SER A 1 90 ? -4.542 -16.591 -8.159 1.00 88.75 90 SER A N 1
ATOM 729 C CA . SER A 1 90 ? -5.004 -17.951 -7.869 1.00 88.75 90 SER A CA 1
ATOM 730 C C . SER A 1 90 ? -5.671 -18.064 -6.497 1.00 88.75 90 SER A C 1
ATOM 732 O O . SER A 1 90 ? -6.525 -18.925 -6.290 1.00 88.75 90 SER A O 1
ATOM 734 N N . GLU A 1 91 ? -5.321 -17.165 -5.573 1.00 91.25 91 GLU A N 1
ATOM 735 C CA . GLU A 1 91 ? -5.758 -17.204 -4.182 1.00 91.25 91 GLU A CA 1
ATOM 736 C C . GLU A 1 91 ? -6.275 -15.845 -3.700 1.00 91.25 91 GLU A C 1
ATOM 738 O O . GLU A 1 91 ? -5.744 -14.783 -4.037 1.00 91.25 91 GLU A O 1
ATOM 743 N N . TYR A 1 92 ? -7.283 -15.878 -2.825 1.00 91.44 92 TYR A N 1
ATOM 744 C CA . TYR A 1 92 ? -7.853 -14.677 -2.208 1.00 91.44 92 TYR A CA 1
ATOM 745 C C . TYR A 1 92 ? -6.804 -13.857 -1.435 1.00 91.44 92 TYR A C 1
ATOM 747 O O . TYR A 1 92 ? -6.725 -12.639 -1.595 1.00 91.44 92 TYR A O 1
ATOM 755 N N . HIS A 1 93 ? -5.952 -14.514 -0.640 1.00 94.44 93 HIS A N 1
ATOM 756 C CA . HIS A 1 93 ? -4.909 -13.830 0.131 1.00 94.44 93 HIS A CA 1
ATOM 757 C C . HIS A 1 93 ? -3.824 -13.200 -0.753 1.00 94.44 93 HIS A C 1
ATOM 759 O O . HIS A 1 93 ? -3.270 -12.162 -0.390 1.00 94.44 93 HIS A O 1
ATOM 765 N N . GLU A 1 94 ? -3.541 -13.782 -1.922 1.00 94.62 94 GLU A N 1
ATOM 766 C CA . GLU A 1 94 ? -2.610 -13.207 -2.894 1.00 94.62 94 GLU A CA 1
ATOM 767 C C . GLU A 1 94 ? -3.162 -11.889 -3.455 1.00 94.62 94 GLU A C 1
ATOM 769 O O . GLU A 1 94 ? -2.472 -10.866 -3.441 1.00 94.62 94 GLU A O 1
ATOM 774 N N . LYS A 1 95 ? -4.442 -11.874 -3.845 1.00 96.38 95 LYS A N 1
ATOM 775 C CA . LYS A 1 95 ? -5.141 -10.648 -4.256 1.00 96.38 95 LYS A CA 1
ATOM 776 C C . LYS A 1 95 ? -5.146 -9.599 -3.143 1.00 96.38 95 LYS A C 1
ATOM 778 O O . LYS A 1 95 ? -4.878 -8.424 -3.398 1.00 96.38 95 LYS A O 1
ATOM 783 N N . LEU A 1 96 ? -5.407 -10.013 -1.904 1.00 96.75 96 LEU A N 1
ATOM 784 C CA . LEU A 1 96 ? -5.440 -9.118 -0.748 1.00 96.75 96 LEU A CA 1
ATOM 785 C C . LEU A 1 96 ? -4.072 -8.485 -0.441 1.00 96.75 96 LEU A C 1
ATOM 787 O O . LEU A 1 96 ? -3.998 -7.292 -0.141 1.00 96.75 96 LEU A O 1
ATOM 791 N N . ASP A 1 97 ? -2.978 -9.240 -0.572 1.00 96.75 97 ASP A N 1
ATOM 792 C CA . ASP A 1 97 ? -1.608 -8.713 -0.485 1.00 96.75 97 ASP A CA 1
ATOM 793 C C . ASP A 1 97 ? -1.394 -7.597 -1.522 1.00 96.75 97 ASP A C 1
ATOM 795 O O . ASP A 1 97 ? -0.934 -6.502 -1.191 1.00 96.75 97 ASP A O 1
ATOM 799 N N . PHE A 1 98 ? -1.838 -7.814 -2.763 1.00 98.06 98 PHE A N 1
ATOM 800 C CA . PHE A 1 98 ? -1.759 -6.813 -3.827 1.00 98.06 98 PHE A CA 1
ATOM 801 C C . PHE A 1 98 ? -2.616 -5.572 -3.578 1.00 98.06 98 PHE A C 1
ATOM 803 O O . PHE A 1 98 ? -2.150 -4.459 -3.838 1.00 98.06 98 PHE A O 1
ATOM 810 N N . LEU A 1 99 ? -3.821 -5.725 -3.023 1.00 98.31 99 LEU A N 1
ATOM 811 C CA . LEU A 1 99 ? -4.632 -4.588 -2.576 1.00 98.31 99 LEU A CA 1
ATOM 812 C C . LEU A 1 99 ? -3.867 -3.761 -1.534 1.00 98.31 99 LEU A C 1
ATOM 814 O O . LEU A 1 99 ? -3.789 -2.537 -1.653 1.00 98.31 99 LEU A O 1
ATOM 818 N N . CYS A 1 100 ? -3.229 -4.415 -0.558 1.00 98.31 100 CYS A N 1
ATOM 819 C CA . CYS A 1 100 ? -2.429 -3.745 0.471 1.00 98.31 100 CYS A CA 1
ATOM 820 C C . CYS A 1 100 ? -1.204 -3.023 -0.113 1.00 98.31 100 CYS A C 1
ATOM 822 O O . CYS A 1 100 ? -0.878 -1.909 0.313 1.00 98.31 100 CYS A O 1
ATOM 824 N N . VAL A 1 101 ? -0.539 -3.621 -1.107 1.00 98.25 101 VAL A N 1
ATOM 825 C CA . VAL A 1 101 ? 0.562 -2.982 -1.844 1.00 98.25 101 VAL A CA 1
ATOM 826 C C . VAL A 1 101 ? 0.067 -1.7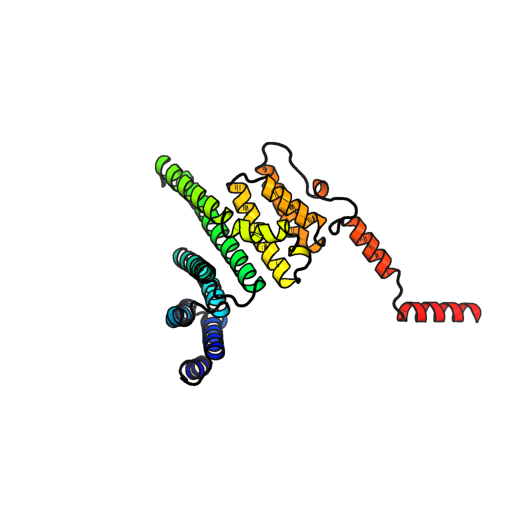42 -2.585 1.00 98.25 101 VAL A C 1
ATOM 828 O O . VAL A 1 101 ? 0.678 -0.681 -2.435 1.00 98.25 101 VAL A O 1
ATOM 831 N N . LEU A 1 102 ? -1.046 -1.844 -3.320 1.00 98.62 102 LEU A N 1
ATOM 832 C CA . LEU A 1 102 ? -1.632 -0.715 -4.044 1.00 98.62 102 LEU A CA 1
ATOM 833 C C . LEU A 1 102 ? -2.018 0.410 -3.078 1.00 98.62 102 LEU A C 1
ATOM 835 O O . LEU A 1 102 ? -1.656 1.563 -3.305 1.00 98.62 102 LEU A O 1
ATOM 839 N N . MET A 1 103 ? -2.669 0.072 -1.961 1.00 98.56 103 MET A N 1
ATOM 840 C CA . MET A 1 103 ? -3.084 1.026 -0.930 1.00 98.56 103 MET A CA 1
ATOM 841 C C . MET A 1 103 ? -1.894 1.822 -0.404 1.00 98.56 103 MET A C 1
ATOM 843 O O . MET A 1 103 ? -1.945 3.050 -0.329 1.00 98.56 103 MET A O 1
ATOM 847 N N . ARG A 1 104 ? -0.803 1.125 -0.066 1.00 98.38 104 ARG A N 1
ATOM 848 C CA . ARG A 1 104 ? 0.437 1.751 0.392 1.00 98.38 104 ARG A CA 1
ATOM 849 C C . ARG A 1 104 ? 1.018 2.676 -0.671 1.00 98.38 104 ARG A C 1
ATOM 851 O O . ARG A 1 104 ? 1.343 3.818 -0.358 1.00 98.38 104 ARG A O 1
ATOM 858 N N . TYR A 1 105 ? 1.179 2.186 -1.898 1.00 98.50 105 TYR A N 1
ATOM 859 C CA . TYR A 1 105 ? 1.830 2.943 -2.965 1.00 98.50 105 TYR A CA 1
ATOM 860 C C . TYR A 1 105 ? 1.040 4.189 -3.342 1.00 98.50 105 TYR A C 1
ATOM 862 O O . TYR A 1 105 ? 1.592 5.289 -3.348 1.00 98.50 105 TYR A O 1
ATOM 870 N N . GLU A 1 106 ? -0.265 4.064 -3.566 1.00 98.12 106 GLU A N 1
ATOM 871 C CA . GLU A 1 106 ? -1.079 5.223 -3.913 1.00 98.12 106 GLU A CA 1
ATOM 872 C C . GLU A 1 106 ? -1.175 6.215 -2.751 1.00 98.12 106 GLU A C 1
ATOM 874 O O . GLU A 1 106 ? -1.013 7.417 -2.965 1.00 98.12 106 GLU A O 1
ATOM 879 N N . ALA A 1 107 ? -1.371 5.742 -1.514 1.00 98.00 107 ALA A N 1
ATOM 880 C CA . ALA A 1 107 ? -1.406 6.633 -0.359 1.00 98.00 107 ALA A CA 1
ATOM 881 C C . ALA A 1 107 ? -0.090 7.401 -0.213 1.00 98.00 107 ALA A C 1
ATOM 883 O O . ALA A 1 107 ? -0.124 8.624 -0.132 1.00 98.00 107 ALA A O 1
ATOM 884 N N . THR A 1 1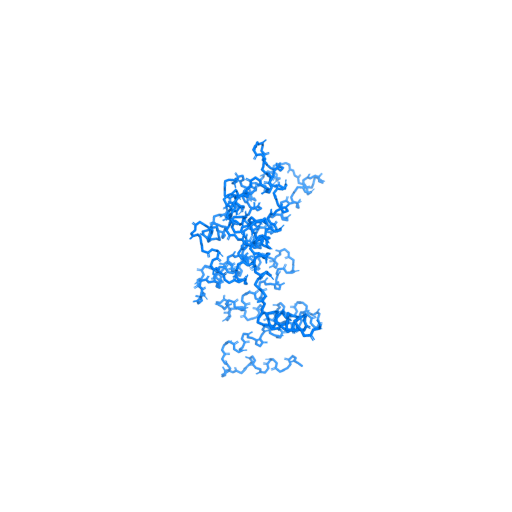08 ? 1.061 6.724 -0.216 1.00 97.94 108 THR A N 1
ATOM 885 C CA . THR A 1 108 ? 2.361 7.395 -0.094 1.00 97.94 108 THR A CA 1
ATOM 886 C C . THR A 1 108 ? 2.583 8.393 -1.226 1.00 97.94 108 THR A C 1
ATOM 888 O O . THR A 1 108 ? 2.883 9.548 -0.941 1.00 97.94 108 THR A O 1
ATOM 891 N N . TYR A 1 109 ? 2.342 8.004 -2.482 1.00 97.50 109 TYR A N 1
ATOM 892 C CA . TYR A 1 109 ? 2.532 8.890 -3.633 1.00 97.50 109 TYR A CA 1
ATOM 893 C C . TYR A 1 109 ? 1.743 10.200 -3.498 1.00 97.50 109 TYR A C 1
ATOM 895 O O . TYR A 1 109 ? 2.292 11.291 -3.650 1.00 97.50 109 TYR A O 1
ATOM 903 N N . TRP A 1 110 ? 0.451 10.105 -3.173 1.00 96.88 110 TRP A N 1
ATOM 904 C CA . TRP A 1 110 ? -0.407 11.283 -3.059 1.00 96.88 110 TRP A CA 1
ATOM 905 C C . TRP A 1 110 ? -0.148 12.098 -1.791 1.00 96.88 110 TRP A C 1
ATOM 907 O O . TRP A 1 110 ? -0.381 13.307 -1.782 1.00 96.88 110 TRP A O 1
ATOM 917 N N . ILE A 1 111 ? 0.322 11.462 -0.716 1.00 95.94 111 ILE A N 1
ATOM 918 C CA . ILE A 1 111 ? 0.745 12.154 0.505 1.00 95.94 111 ILE A CA 1
ATOM 919 C C . ILE A 1 111 ? 1.998 12.979 0.238 1.00 95.94 111 ILE A C 1
ATOM 921 O O . ILE A 1 111 ? 2.007 14.159 0.579 1.00 95.94 111 ILE A O 1
ATOM 925 N N . ASP A 1 112 ? 3.003 12.394 -0.402 1.00 96.12 112 ASP A N 1
ATOM 926 C CA . ASP A 1 112 ? 4.251 13.086 -0.715 1.00 96.12 112 ASP A CA 1
ATOM 927 C C . ASP A 1 112 ? 3.977 14.244 -1.687 1.00 96.12 112 ASP A C 1
ATOM 929 O O . ASP A 1 112 ? 4.331 15.387 -1.404 1.00 96.12 112 ASP A O 1
ATOM 933 N N . ALA A 1 113 ? 3.186 14.003 -2.742 1.00 95.38 113 ALA A N 1
ATOM 934 C CA . ALA A 1 113 ? 2.759 15.050 -3.676 1.00 95.38 113 ALA A CA 1
ATOM 935 C C . ALA A 1 113 ? 1.961 16.187 -2.999 1.00 95.38 113 ALA A C 1
ATOM 937 O O . ALA A 1 113 ? 1.979 17.331 -3.459 1.00 95.38 113 ALA A O 1
ATOM 938 N N . ARG A 1 114 ? 1.234 15.897 -1.911 1.00 95.50 114 ARG A N 1
ATOM 939 C CA . ARG A 1 114 ? 0.514 16.909 -1.122 1.00 95.50 114 ARG A CA 1
ATOM 940 C C . ARG A 1 114 ? 1.467 17.799 -0.337 1.00 95.50 114 ARG A C 1
ATOM 942 O O . ARG A 1 114 ? 1.197 18.992 -0.225 1.00 95.50 114 ARG A O 1
ATOM 949 N N . GLU A 1 115 ? 2.510 17.225 0.253 1.00 95.25 115 GLU A N 1
ATOM 950 C CA . GLU A 1 115 ? 3.506 17.998 0.996 1.00 95.25 115 GLU A CA 1
ATOM 951 C C . GLU A 1 115 ? 4.377 18.823 0.038 1.00 95.25 115 GLU A C 1
ATOM 953 O O . GLU A 1 115 ? 4.520 20.022 0.267 1.00 95.25 115 GLU A O 1
ATOM 958 N N . GLU A 1 116 ? 4.798 18.251 -1.099 1.00 96.19 116 GLU A N 1
ATOM 959 C CA . GLU A 1 116 ? 5.468 18.982 -2.191 1.00 96.19 116 GLU A CA 1
ATOM 960 C C . GLU A 1 116 ? 4.648 20.209 -2.625 1.00 96.19 116 GLU A C 1
ATOM 962 O O . GLU A 1 116 ? 5.154 21.328 -2.635 1.00 96.19 116 GLU A O 1
ATOM 967 N N . LEU A 1 117 ? 3.347 20.030 -2.895 1.00 96.69 117 LEU A N 1
ATOM 968 C CA . LEU A 1 117 ? 2.462 21.121 -3.316 1.00 96.69 117 LEU A CA 1
ATOM 969 C C . LEU A 1 117 ? 2.389 22.261 -2.282 1.00 96.69 117 LEU A C 1
ATOM 971 O O . LEU A 1 117 ? 2.362 23.439 -2.648 1.00 96.69 117 LEU A O 1
ATOM 975 N N . LYS A 1 118 ? 2.333 21.925 -0.987 1.00 96.38 118 LYS A N 1
ATOM 976 C CA . LYS A 1 118 ? 2.320 22.927 0.092 1.00 96.38 118 LYS A CA 1
ATOM 977 C C . LYS A 1 118 ? 3.638 23.686 0.163 1.00 96.38 118 LYS A C 1
ATOM 979 O O . LYS A 1 118 ? 3.613 24.897 0.384 1.00 96.38 118 LYS A O 1
ATOM 984 N N . ASP A 1 119 ? 4.759 22.993 -0.004 1.00 97.19 119 ASP A N 1
ATOM 985 C CA . ASP A 1 119 ? 6.083 23.606 0.025 1.00 97.19 119 ASP A CA 1
ATOM 986 C C . ASP A 1 119 ? 6.277 24.551 -1.167 1.00 97.19 119 ASP A C 1
ATOM 988 O O . ASP A 1 119 ? 6.606 25.717 -0.950 1.00 97.19 119 ASP A O 1
ATOM 992 N N . THR A 1 120 ? 5.955 24.117 -2.388 1.00 96.50 120 THR A N 1
ATOM 993 C CA . THR A 1 120 ? 5.982 24.948 -3.608 1.00 96.50 120 THR A CA 1
ATOM 994 C C . THR A 1 120 ? 5.106 26.199 -3.462 1.00 96.50 120 THR A C 1
ATOM 996 O O . THR A 1 120 ? 5.527 27.311 -3.791 1.00 96.50 120 THR A O 1
ATOM 999 N N . PHE A 1 121 ? 3.903 26.066 -2.888 1.00 97.06 121 PHE A N 1
ATOM 1000 C CA . PHE A 1 121 ? 3.044 27.221 -2.611 1.00 97.06 121 PHE A CA 1
ATOM 1001 C C . PHE A 1 121 ? 3.635 28.156 -1.547 1.00 97.06 121 PHE A C 1
ATOM 1003 O O . PHE A 1 121 ? 3.623 29.376 -1.720 1.00 97.06 121 PHE A O 1
ATOM 1010 N N . ARG A 1 122 ? 4.203 27.614 -0.460 1.00 96.62 122 ARG A N 1
ATOM 1011 C CA . ARG A 1 122 ? 4.869 28.409 0.589 1.00 96.62 122 ARG A CA 1
ATOM 1012 C C . ARG A 1 122 ? 6.062 29.189 0.035 1.00 96.62 122 ARG A C 1
ATOM 1014 O O . ARG A 1 122 ? 6.285 30.325 0.453 1.00 96.62 122 ARG A O 1
ATOM 1021 N N . LEU A 1 123 ? 6.798 28.596 -0.903 1.00 97.12 123 LEU A N 1
ATOM 1022 C CA . LEU A 1 123 ? 7.915 29.220 -1.614 1.00 97.12 123 LEU A CA 1
ATOM 1023 C C . LEU A 1 123 ? 7.466 30.220 -2.694 1.00 97.12 123 LEU A C 1
ATOM 1025 O O . LEU A 1 123 ? 8.308 30.901 -3.269 1.00 97.12 123 LEU A O 1
ATOM 1029 N N . LYS A 1 124 ? 6.150 30.377 -2.909 1.00 96.00 124 LYS A N 1
ATOM 1030 C CA . LYS A 1 124 ? 5.540 31.267 -3.913 1.00 96.00 124 LYS A CA 1
ATOM 1031 C C . LYS A 1 124 ? 5.941 30.933 -5.354 1.00 96.00 124 LYS A C 1
ATOM 1033 O O . LYS A 1 124 ? 5.904 31.806 -6.215 1.00 96.00 124 LYS A O 1
ATOM 1038 N N . GLU A 1 125 ? 6.297 29.677 -5.610 1.00 96.62 125 GLU A N 1
ATOM 1039 C CA . GLU A 1 125 ? 6.608 29.174 -6.954 1.00 96.62 125 GLU A CA 1
ATOM 1040 C C . GLU A 1 125 ? 5.340 28.949 -7.789 1.00 96.62 125 GLU A C 1
ATOM 1042 O O . GLU A 1 125 ? 5.396 28.965 -9.014 1.00 96.62 125 GLU A O 1
ATOM 1047 N N . ILE A 1 126 ? 4.194 28.780 -7.123 1.00 96.75 126 ILE A N 1
ATOM 1048 C CA . ILE A 1 126 ? 2.870 28.700 -7.743 1.00 96.75 126 ILE A CA 1
ATOM 1049 C C . ILE A 1 126 ? 1.913 29.709 -7.112 1.00 96.75 126 ILE A C 1
ATOM 1051 O O . ILE A 1 126 ? 2.037 30.107 -5.948 1.00 96.75 126 ILE A O 1
ATOM 1055 N N . THR A 1 127 ? 0.915 30.100 -7.887 1.00 97.25 127 THR A N 1
ATOM 1056 C CA . THR A 1 127 ? -0.170 30.979 -7.472 1.00 97.25 127 THR A CA 1
ATOM 1057 C C . THR A 1 127 ? -1.212 30.235 -6.631 1.00 97.25 127 THR A C 1
ATOM 1059 O O . THR A 1 127 ? -1.312 29.007 -6.627 1.00 97.25 127 THR A O 1
ATOM 1062 N N . LYS A 1 128 ? -2.043 30.993 -5.907 1.00 96.94 128 LYS A N 1
ATOM 1063 C CA . LYS A 1 128 ? -3.152 30.426 -5.126 1.00 96.94 128 LYS A CA 1
ATOM 1064 C C . LYS A 1 128 ? -4.161 29.644 -5.995 1.00 96.94 128 LYS A C 1
ATOM 1066 O O . LYS A 1 128 ? -4.526 28.551 -5.572 1.00 96.94 128 LYS A O 1
ATOM 1071 N N . PRO A 1 129 ? -4.582 30.125 -7.184 1.00 97.62 129 PRO A N 1
ATOM 1072 C CA . PRO A 1 129 ? -5.448 29.343 -8.069 1.00 97.62 129 PRO A CA 1
ATOM 1073 C C . PRO A 1 129 ? -4.836 28.007 -8.511 1.00 97.62 129 PRO A C 1
ATOM 1075 O O . PRO A 1 129 ? -5.527 26.992 -8.497 1.00 97.62 129 PRO A O 1
ATOM 1078 N N . GLU A 1 130 ? -3.540 27.977 -8.846 1.00 96.94 130 GLU A N 1
ATOM 1079 C CA . GLU A 1 130 ? -2.836 26.735 -9.211 1.00 96.94 130 GLU A CA 1
ATOM 1080 C C . GLU A 1 130 ? -2.782 25.754 -8.035 1.00 96.94 130 GLU A C 1
ATOM 1082 O O . GLU A 1 130 ? -3.064 24.566 -8.198 1.00 96.94 130 GLU A O 1
ATOM 1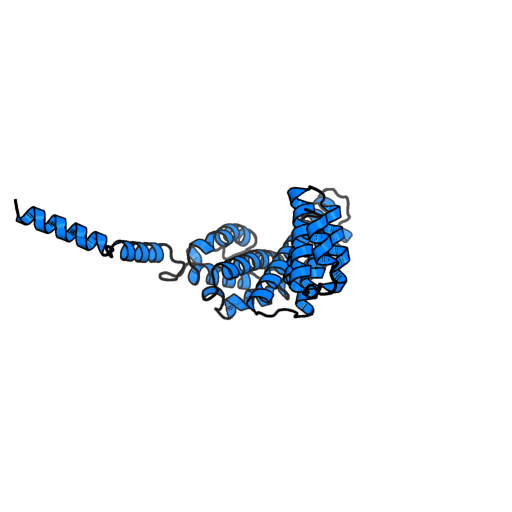087 N N . TYR A 1 131 ? -2.498 26.261 -6.832 1.00 97.06 131 TYR A N 1
ATOM 1088 C CA . TYR A 1 131 ? -2.544 25.463 -5.610 1.00 97.06 131 TYR A CA 1
ATOM 1089 C C . TYR A 1 131 ? -3.940 24.879 -5.363 1.00 97.06 131 TYR A C 1
ATOM 1091 O O . TYR A 1 131 ? -4.069 23.689 -5.086 1.00 97.06 131 TYR A O 1
ATOM 1099 N N . GLU A 1 132 ? -4.995 25.689 -5.468 1.00 96.94 132 GLU A N 1
ATOM 1100 C CA . GLU A 1 132 ? -6.375 25.251 -5.232 1.00 96.94 132 GLU A CA 1
ATOM 1101 C C . GLU A 1 132 ? -6.834 24.196 -6.246 1.00 96.94 132 GLU A C 1
ATOM 1103 O O . GLU A 1 132 ? -7.471 23.214 -5.848 1.00 96.94 132 GLU A O 1
ATOM 1108 N N . ALA A 1 133 ? -6.466 24.356 -7.522 1.00 96.19 133 ALA A N 1
ATOM 1109 C CA . ALA A 1 133 ? -6.735 23.378 -8.572 1.00 96.19 133 ALA A CA 1
ATOM 1110 C C . ALA A 1 133 ? -6.031 22.041 -8.285 1.00 96.19 133 ALA A C 1
ATOM 1112 O O . ALA A 1 133 ? -6.694 21.013 -8.137 1.00 96.19 133 ALA A O 1
ATOM 1113 N N . ALA A 1 134 ? -4.712 22.058 -8.067 1.00 95.06 134 ALA A N 1
ATOM 1114 C CA . ALA A 1 134 ? -3.947 20.849 -7.756 1.00 95.06 134 ALA A CA 1
ATOM 1115 C C . ALA A 1 134 ? -4.425 20.175 -6.456 1.00 95.06 134 ALA A C 1
ATOM 1117 O O . ALA A 1 134 ? -4.521 18.949 -6.357 1.00 95.06 134 ALA A O 1
ATOM 1118 N N . PHE A 1 135 ? -4.790 20.965 -5.445 1.00 95.19 135 PHE A N 1
ATOM 1119 C CA . PHE A 1 135 ? -5.337 20.453 -4.192 1.00 95.19 135 PHE A CA 1
ATOM 1120 C C . PHE A 1 135 ? -6.694 19.768 -4.398 1.00 95.19 135 PHE A C 1
ATOM 1122 O O . PHE A 1 135 ? -6.994 18.792 -3.696 1.00 95.19 135 PHE A O 1
ATOM 1129 N N . ALA A 1 136 ? -7.522 20.265 -5.325 1.00 94.81 136 ALA A N 1
ATOM 1130 C CA . ALA A 1 136 ? -8.785 19.646 -5.708 1.00 94.81 136 ALA A CA 1
ATOM 1131 C C . ALA A 1 136 ? -8.569 18.300 -6.412 1.00 94.81 136 ALA A C 1
ATOM 1133 O O . ALA A 1 136 ? -9.188 17.318 -5.998 1.00 94.81 136 ALA A O 1
ATOM 1134 N N . ASP A 1 137 ? -7.627 18.218 -7.349 1.00 93.94 137 ASP A N 1
ATOM 1135 C CA . ASP A 1 137 ? -7.276 16.964 -8.030 1.00 93.94 137 ASP A CA 1
ATOM 1136 C C . ASP A 1 137 ? -6.768 15.908 -7.042 1.00 93.94 137 ASP A C 1
ATOM 1138 O O . ASP A 1 137 ? -7.217 14.761 -7.037 1.00 93.94 137 ASP A O 1
ATOM 1142 N N . GLN A 1 138 ? -5.918 16.314 -6.097 1.00 94.50 138 GLN A N 1
ATOM 1143 C CA . GLN A 1 138 ? -5.449 15.438 -5.021 1.00 94.50 138 GLN A CA 1
ATOM 1144 C C . GLN A 1 138 ? -6.596 14.934 -4.128 1.00 94.50 138 GLN A C 1
ATOM 1146 O O . GLN A 1 138 ? -6.575 13.784 -3.687 1.00 94.50 138 GLN A O 1
ATOM 1151 N N . ARG A 1 139 ? -7.632 15.750 -3.863 1.00 95.00 139 ARG A N 1
ATOM 1152 C CA . ARG A 1 139 ? -8.828 15.289 -3.123 1.00 95.00 139 ARG A CA 1
ATOM 1153 C C . ARG A 1 139 ? -9.575 14.196 -3.884 1.00 95.00 139 ARG A C 1
ATOM 1155 O O . ARG A 1 139 ? -10.092 13.280 -3.237 1.00 95.00 139 ARG A O 1
ATOM 1162 N N . GLN A 1 140 ? -9.623 14.288 -5.213 1.00 95.25 140 GLN A N 1
ATOM 1163 C CA . GLN A 1 140 ? -10.197 13.248 -6.063 1.00 95.25 140 GLN A CA 1
ATOM 1164 C C . GLN A 1 140 ? -9.327 11.985 -6.057 1.00 95.25 140 GLN A C 1
ATOM 1166 O O . GLN A 1 140 ? -9.861 10.882 -5.941 1.00 95.25 140 GLN A O 1
ATOM 1171 N N . GLY A 1 141 ? -7.999 12.139 -6.067 1.00 95.31 141 GLY A N 1
ATOM 1172 C CA . GLY A 1 141 ? -7.045 11.043 -5.877 1.00 95.31 141 GLY A CA 1
ATOM 1173 C C . GLY A 1 141 ? -7.311 10.263 -4.587 1.00 95.31 141 GLY A C 1
ATOM 1174 O O . GLY A 1 141 ? -7.548 9.057 -4.637 1.00 95.31 141 GLY A O 1
ATOM 1175 N N . PHE A 1 142 ? -7.391 10.948 -3.440 1.00 97.88 142 PHE A N 1
ATOM 1176 C CA . PHE A 1 142 ? -7.721 10.309 -2.157 1.00 97.88 142 PHE A CA 1
ATOM 1177 C C . PHE A 1 142 ? -9.118 9.682 -2.131 1.00 97.88 142 PHE A C 1
ATOM 1179 O O . PHE A 1 142 ? -9.307 8.658 -1.481 1.00 97.88 142 PHE A O 1
ATOM 1186 N N . TYR A 1 143 ? -10.100 10.269 -2.822 1.00 97.69 143 TYR A N 1
ATOM 1187 C CA . TYR A 1 143 ? -11.434 9.674 -2.931 1.00 97.69 143 TYR A CA 1
ATOM 1188 C C . TYR A 1 143 ? -11.404 8.350 -3.701 1.00 97.69 143 TYR A C 1
ATOM 1190 O O . TYR A 1 143 ? -11.996 7.371 -3.247 1.00 97.69 143 TYR A O 1
ATOM 1198 N N . ARG A 1 144 ? -10.681 8.302 -4.827 1.00 97.25 144 ARG A N 1
ATOM 1199 C CA . ARG A 1 144 ? -10.490 7.071 -5.602 1.00 97.25 144 ARG A CA 1
ATOM 1200 C C . ARG A 1 144 ? -9.832 5.992 -4.744 1.00 97.25 144 ARG A C 1
ATOM 1202 O O . ARG A 1 144 ? -10.403 4.919 -4.651 1.00 97.25 144 ARG A O 1
ATOM 1209 N N . ILE A 1 145 ? -8.722 6.312 -4.071 1.00 98.12 145 ILE A N 1
ATOM 1210 C CA . ILE A 1 145 ? -7.974 5.363 -3.219 1.00 98.12 145 ILE A CA 1
ATOM 1211 C C . ILE A 1 145 ? -8.846 4.829 -2.085 1.00 98.12 145 ILE A C 1
ATOM 1213 O O . ILE A 1 145 ? -8.818 3.642 -1.778 1.00 98.12 145 ILE A O 1
ATOM 1217 N N . TYR A 1 146 ? -9.628 5.714 -1.459 1.00 98.56 146 TYR A N 1
ATOM 1218 C CA . TYR A 1 146 ? -10.574 5.326 -0.421 1.00 98.56 146 TYR A CA 1
ATOM 1219 C C . TYR A 1 146 ? -11.563 4.286 -0.950 1.00 98.56 146 TYR A C 1
ATOM 1221 O O . TYR A 1 146 ? -11.735 3.250 -0.321 1.00 98.56 146 TYR A O 1
ATOM 1229 N N . LYS A 1 147 ? -12.172 4.534 -2.118 1.00 98.25 147 LYS A N 1
ATOM 1230 C CA . LYS A 1 147 ? -13.117 3.596 -2.737 1.00 98.25 147 LYS A CA 1
ATOM 1231 C C . LYS A 1 147 ? -12.453 2.299 -3.181 1.00 98.25 147 LYS A C 1
ATOM 1233 O O . LYS A 1 147 ? -13.043 1.250 -2.984 1.00 98.25 147 LYS A O 1
ATOM 1238 N N . TYR A 1 148 ? -11.261 2.382 -3.755 1.00 97.62 148 TYR A N 1
ATOM 1239 C CA . TYR A 1 148 ? -10.467 1.242 -4.181 1.00 97.62 148 TYR A CA 1
ATOM 1240 C C . TYR A 1 148 ? -8.983 1.632 -4.207 1.00 97.62 148 TYR A C 1
ATOM 1242 O O . TYR A 1 148 ? -8.642 2.618 -4.866 1.00 97.62 148 TYR A O 1
ATOM 1250 N N . PRO A 1 149 ? -8.086 0.889 -3.538 1.00 98.00 149 PRO A N 1
ATOM 1251 C CA . PRO A 1 149 ? -8.306 -0.407 -2.874 1.00 98.00 149 PRO A CA 1
ATOM 1252 C C . PRO A 1 149 ? -8.812 -0.322 -1.419 1.00 98.00 149 PRO A C 1
ATOM 1254 O O . PRO A 1 149 ? -8.936 -1.347 -0.759 1.00 98.00 149 PRO A O 1
ATOM 1257 N N . GLY A 1 150 ? -9.049 0.880 -0.881 1.00 98.06 150 GLY A N 1
ATOM 1258 C CA . GLY A 1 150 ? -9.265 1.090 0.554 1.00 98.06 150 GLY A CA 1
ATOM 1259 C C . GLY A 1 150 ? -10.434 0.310 1.159 1.00 98.06 150 GLY A C 1
ATOM 1260 O O . GLY A 1 150 ? -10.241 -0.389 2.154 1.00 98.06 150 GLY A O 1
ATOM 1261 N N . LEU A 1 151 ? -11.627 0.414 0.565 1.00 98.00 151 LEU A N 1
ATOM 1262 C CA . LEU A 1 151 ? -12.815 -0.276 1.072 1.00 98.00 151 LEU A CA 1
ATOM 1263 C C . LEU A 1 151 ? -12.687 -1.803 0.992 1.00 98.00 151 LEU A C 1
ATOM 1265 O O . LEU A 1 151 ? -13.048 -2.459 1.958 1.00 98.00 151 LEU A O 1
ATOM 1269 N N . ASP A 1 152 ? -12.090 -2.357 -0.063 1.00 97.00 152 ASP A N 1
ATOM 1270 C CA . ASP A 1 152 ? -11.871 -3.805 -0.198 1.00 97.00 152 ASP A CA 1
ATOM 1271 C C . ASP A 1 152 ? -10.985 -4.368 0.933 1.00 97.00 152 ASP A C 1
ATOM 1273 O O . ASP A 1 152 ? -11.233 -5.447 1.466 1.00 97.00 152 ASP A O 1
ATOM 1277 N N . ILE A 1 153 ? -9.959 -3.623 1.362 1.00 97.56 153 ILE A N 1
ATOM 1278 C CA . ILE A 1 153 ? -9.137 -4.014 2.524 1.00 97.56 153 ILE A CA 1
ATOM 1279 C C . ILE A 1 153 ? -9.949 -3.877 3.818 1.00 97.56 153 ILE A C 1
ATOM 1281 O O . ILE A 1 153 ? -9.847 -4.704 4.725 1.00 97.56 153 ILE A O 1
ATOM 1285 N N . PHE A 1 154 ? -10.748 -2.817 3.924 1.00 97.94 154 PHE A N 1
ATOM 1286 C CA . PHE A 1 154 ? -11.595 -2.551 5.082 1.00 97.94 154 PHE A CA 1
ATOM 1287 C C . PHE A 1 154 ? -12.718 -3.591 5.250 1.00 97.94 154 PHE A C 1
ATOM 1289 O O . PHE A 1 154 ? -13.123 -3.884 6.374 1.00 97.94 154 PHE A O 1
ATOM 1296 N N . GLU A 1 155 ? -13.173 -4.233 4.175 1.00 96.19 155 GLU A N 1
ATOM 1297 C CA . GLU A 1 155 ? -14.138 -5.336 4.250 1.00 96.19 155 GLU A CA 1
ATOM 1298 C C . GLU A 1 155 ? -13.629 -6.506 5.106 1.00 96.19 155 GLU A C 1
ATOM 1300 O O . GLU A 1 155 ? -14.418 -7.101 5.840 1.00 96.19 155 GLU A O 1
ATOM 1305 N N . CYS A 1 156 ? -12.312 -6.753 5.145 1.00 94.12 156 CYS A N 1
ATOM 1306 C CA . CYS A 1 156 ? -11.717 -7.805 5.981 1.00 94.12 156 CYS A CA 1
ATOM 1307 C C . CYS A 1 156 ? -12.034 -7.626 7.475 1.00 94.12 156 CYS A C 1
ATOM 1309 O O . CYS A 1 156 ? -12.165 -8.605 8.214 1.00 94.12 156 CYS A O 1
ATOM 1311 N N . ILE A 1 157 ? -12.137 -6.376 7.946 1.00 94.62 157 ILE A N 1
ATOM 1312 C CA . ILE A 1 157 ? -12.508 -6.104 9.338 1.00 94.62 157 ILE A CA 1
ATOM 1313 C C . ILE A 1 157 ? -14.025 -6.095 9.529 1.00 94.62 157 ILE A C 1
ATOM 1315 O O . ILE A 1 157 ? -14.501 -6.606 10.542 1.00 94.62 157 ILE A O 1
ATOM 1319 N N . LYS A 1 158 ? -14.792 -5.608 8.544 1.00 93.31 158 LYS A N 1
ATOM 1320 C CA . LYS A 1 158 ? -16.265 -5.617 8.591 1.00 93.31 158 LYS A CA 1
ATOM 1321 C C . LYS A 1 158 ? -16.835 -7.029 8.643 1.00 93.31 158 LYS A C 1
ATOM 1323 O O . LYS A 1 158 ? -17.768 -7.292 9.398 1.00 93.31 158 LYS A O 1
ATOM 1328 N N . ASN A 1 159 ? -16.217 -7.947 7.911 1.00 94.00 159 ASN A N 1
ATOM 1329 C CA . ASN A 1 159 ? -16.607 -9.351 7.865 1.00 94.00 159 ASN A CA 1
ATOM 1330 C C . ASN A 1 159 ? -15.986 -10.189 8.998 1.00 94.00 159 ASN A C 1
ATOM 1332 O O . ASN A 1 159 ? -16.256 -11.382 9.097 1.00 94.00 159 ASN A O 1
ATOM 1336 N N . ASN A 1 160 ? -15.190 -9.581 9.886 1.00 92.50 160 ASN A N 1
ATOM 1337 C CA . ASN A 1 160 ? -14.440 -10.254 10.954 1.00 92.50 160 ASN A CA 1
ATOM 1338 C C . ASN A 1 160 ? -13.456 -11.342 10.474 1.00 92.50 160 ASN A C 1
ATOM 1340 O O . ASN A 1 160 ? -13.131 -12.257 11.227 1.00 92.50 160 ASN A O 1
ATOM 1344 N N . GLU A 1 161 ? -12.935 -11.232 9.257 1.00 94.00 161 GLU A N 1
ATOM 1345 C CA . GLU A 1 161 ? -12.038 -12.233 8.663 1.00 94.00 161 GLU A CA 1
ATOM 1346 C C . GLU A 1 161 ? -10.598 -12.102 9.179 1.00 94.00 161 GLU A C 1
ATOM 1348 O O . GLU A 1 161 ? -9.909 -13.101 9.394 1.00 94.00 161 GLU A O 1
ATOM 1353 N N . LEU A 1 162 ? -10.154 -10.866 9.442 1.00 94.19 162 LEU A N 1
ATOM 1354 C CA . LEU A 1 162 ? -8.757 -10.563 9.764 1.00 94.19 162 LEU A CA 1
ATOM 1355 C C . LEU A 1 162 ? -8.227 -11.325 10.991 1.00 94.19 162 LEU A C 1
ATOM 1357 O O . LEU A 1 162 ? -7.051 -11.682 11.026 1.00 94.19 162 LEU A O 1
ATOM 1361 N N . GLU A 1 163 ? -9.056 -11.593 12.001 1.00 93.69 163 GLU A N 1
ATOM 1362 C CA . GLU A 1 163 ? -8.661 -12.369 13.185 1.00 93.69 163 GLU A CA 1
ATOM 1363 C C . GLU A 1 163 ? -8.189 -13.787 12.820 1.00 93.69 163 GLU A C 1
ATOM 1365 O O . GLU A 1 163 ? -7.185 -14.257 13.369 1.00 93.69 163 GLU A O 1
ATOM 1370 N N . ALA A 1 164 ? -8.846 -14.424 11.847 1.00 94.12 164 ALA A N 1
ATOM 1371 C CA . ALA A 1 164 ? -8.591 -15.802 11.433 1.00 94.12 164 ALA A CA 1
ATOM 1372 C C . ALA A 1 164 ? -7.376 -15.955 10.503 1.00 94.12 164 ALA A C 1
ATOM 1374 O O . ALA A 1 164 ? -6.861 -17.064 10.360 1.00 94.12 164 ALA A O 1
ATOM 1375 N N . PHE A 1 165 ? -6.893 -14.867 9.896 1.00 95.00 165 PHE A N 1
ATOM 1376 C CA . PHE A 1 165 ? -5.733 -14.922 9.006 1.00 95.00 165 PHE A CA 1
ATOM 1377 C C . PHE A 1 165 ? -4.466 -15.379 9.733 1.00 95.00 165 PHE A C 1
ATOM 1379 O O . PHE A 1 165 ? -4.273 -15.146 10.936 1.00 95.00 165 PHE A O 1
ATOM 1386 N N . ASP A 1 166 ? -3.566 -15.997 8.974 1.00 94.56 166 ASP A N 1
ATOM 1387 C CA . ASP A 1 166 ? -2.225 -16.308 9.443 1.00 94.56 166 ASP A CA 1
ATOM 1388 C C . ASP A 1 166 ? -1.437 -15.027 9.772 1.00 94.56 166 ASP A C 1
ATOM 1390 O O . ASP A 1 166 ? -1.873 -13.898 9.531 1.00 94.56 166 ASP A O 1
ATOM 1394 N N . HIS A 1 167 ? -0.275 -15.185 10.404 1.00 94.25 167 HIS A N 1
ATOM 1395 C CA . HIS A 1 167 ? 0.502 -14.028 10.838 1.00 94.25 167 HIS A CA 1
ATOM 1396 C C . HIS A 1 167 ? 0.957 -13.151 9.660 1.00 94.25 167 HIS A C 1
ATOM 1398 O O . HIS A 1 167 ? 0.880 -11.926 9.763 1.00 94.25 167 HIS A O 1
ATOM 1404 N N . ASP A 1 168 ? 1.401 -13.758 8.557 1.00 94.69 168 ASP A N 1
ATOM 1405 C CA . ASP A 1 168 ? 1.964 -13.033 7.415 1.00 94.69 168 ASP A CA 1
ATOM 1406 C C . ASP A 1 168 ? 0.917 -12.146 6.725 1.00 94.69 168 ASP A C 1
ATOM 1408 O O . ASP A 1 168 ? 1.111 -10.930 6.609 1.00 94.69 168 ASP A O 1
ATOM 1412 N N . ILE A 1 169 ? -0.236 -12.710 6.347 1.00 95.50 169 ILE A N 1
ATOM 1413 C CA . ILE A 1 169 ? -1.308 -11.940 5.704 1.00 95.50 169 ILE A CA 1
ATOM 1414 C C . ILE A 1 169 ? -1.878 -10.906 6.670 1.00 95.50 169 ILE A C 1
ATOM 1416 O O . ILE A 1 169 ? -2.091 -9.756 6.284 1.00 95.50 169 ILE A O 1
ATOM 1420 N N . LYS A 1 170 ? -2.035 -11.249 7.953 1.00 95.88 170 LYS A N 1
ATOM 1421 C CA . LYS A 1 170 ? -2.493 -10.300 8.976 1.00 95.88 170 LYS A CA 1
ATOM 1422 C C . LYS A 1 170 ? -1.591 -9.071 9.066 1.00 95.88 170 LYS A C 1
ATOM 1424 O O . LYS A 1 170 ? -2.096 -7.951 9.078 1.00 95.88 170 LYS A O 1
ATOM 1429 N N . VAL A 1 171 ? -0.267 -9.241 9.081 1.00 96.12 171 VAL A N 1
ATOM 1430 C CA . VAL A 1 171 ? 0.680 -8.111 9.100 1.00 96.12 171 VAL A CA 1
ATOM 1431 C C . VAL A 1 171 ? 0.550 -7.253 7.838 1.00 96.12 171 VAL A C 1
ATOM 1433 O O . VAL A 1 171 ? 0.557 -6.022 7.936 1.00 96.12 171 VAL A O 1
ATOM 1436 N N . LYS A 1 172 ? 0.380 -7.870 6.663 1.00 96.69 172 LYS A N 1
ATOM 1437 C CA . LYS A 1 172 ? 0.186 -7.151 5.392 1.00 96.69 172 LYS A CA 1
ATOM 1438 C C . LYS A 1 172 ? -1.107 -6.335 5.383 1.00 96.69 172 LYS A C 1
ATOM 1440 O O . LYS A 1 172 ? -1.059 -5.145 5.066 1.00 96.69 172 LYS A O 1
ATOM 1445 N N . VAL A 1 173 ? -2.223 -6.924 5.814 1.00 97.81 173 VAL A N 1
ATOM 1446 C CA . VAL A 1 173 ? -3.524 -6.241 5.918 1.00 97.81 173 VAL A CA 1
ATOM 1447 C C . VAL A 1 173 ? -3.465 -5.097 6.921 1.00 97.81 173 VAL A C 1
ATOM 1449 O O . VAL A 1 173 ? -3.890 -3.988 6.611 1.00 97.81 173 VAL A O 1
ATOM 1452 N N . LEU A 1 174 ? -2.861 -5.307 8.093 1.00 97.75 174 LEU A N 1
ATOM 1453 C CA . LEU A 1 174 ? -2.673 -4.246 9.086 1.00 97.75 174 LEU A CA 1
ATOM 1454 C C . LEU A 1 174 ? -1.825 -3.089 8.546 1.00 97.75 174 LEU A C 1
ATOM 1456 O O . LEU A 1 174 ? -2.114 -1.923 8.823 1.00 97.75 174 LEU A O 1
ATOM 1460 N N . ASN A 1 175 ? -0.804 -3.386 7.741 1.00 96.81 175 ASN A N 1
ATOM 1461 C CA . ASN A 1 175 ? -0.034 -2.355 7.058 1.00 96.81 175 ASN A CA 1
ATOM 1462 C C . ASN A 1 175 ? -0.912 -1.577 6.059 1.00 96.81 175 ASN A C 1
ATOM 1464 O O . ASN A 1 175 ? -0.931 -0.346 6.098 1.00 96.81 175 ASN A O 1
ATOM 1468 N N . GLY A 1 176 ? -1.700 -2.276 5.235 1.00 98.00 176 GLY A N 1
ATOM 1469 C CA . GLY A 1 176 ? -2.684 -1.670 4.331 1.00 98.00 176 GLY A CA 1
ATOM 1470 C C . GLY A 1 176 ? -3.678 -0.760 5.062 1.00 98.00 176 GLY A C 1
ATOM 1471 O O . GLY A 1 176 ? -3.811 0.414 4.713 1.00 98.00 176 GLY A O 1
ATOM 1472 N N . LEU A 1 177 ? -4.290 -1.248 6.146 1.00 98.38 177 LEU A N 1
ATOM 1473 C CA . LEU A 1 177 ? -5.217 -0.494 7.002 1.00 98.38 177 LEU A CA 1
ATOM 1474 C C . LEU A 1 177 ? -4.562 0.744 7.635 1.00 98.38 177 LEU A C 1
ATOM 1476 O O . LEU A 1 177 ? -5.184 1.799 7.760 1.00 98.38 177 LEU A O 1
ATOM 1480 N N . SER A 1 178 ? -3.281 0.664 7.994 1.00 97.69 178 SER A N 1
ATOM 1481 C CA . SER A 1 178 ? -2.518 1.810 8.499 1.00 97.69 178 SER A CA 1
ATOM 1482 C C . SER A 1 178 ? -2.417 2.949 7.470 1.00 97.69 178 SER A C 1
ATOM 1484 O O . SER A 1 178 ? -2.483 4.126 7.854 1.00 97.69 178 SER A O 1
ATOM 1486 N N . TYR A 1 179 ? -2.286 2.631 6.177 1.00 98.31 179 TYR A N 1
ATOM 1487 C CA . TYR A 1 179 ? -2.348 3.616 5.089 1.00 98.31 179 TYR A CA 1
ATOM 1488 C C . TYR A 1 179 ? -3.785 4.027 4.762 1.00 98.31 179 TYR A C 1
ATOM 1490 O O . TYR A 1 179 ? -4.026 5.199 4.474 1.00 98.31 179 TYR A O 1
ATOM 1498 N N . PHE A 1 180 ? -4.751 3.113 4.873 1.00 98.44 180 PHE A N 1
ATOM 1499 C CA . PHE A 1 180 ? -6.171 3.434 4.734 1.00 98.44 180 PHE A CA 1
ATOM 1500 C C . PHE A 1 180 ? -6.600 4.521 5.725 1.00 98.44 180 PHE A C 1
ATOM 1502 O O . PHE A 1 180 ? -7.171 5.525 5.310 1.00 98.44 180 PHE A O 1
ATOM 1509 N N . ILE A 1 181 ? -6.186 4.428 6.996 1.00 97.88 181 ILE A N 1
ATOM 1510 C CA . ILE A 1 181 ? -6.412 5.477 8.006 1.00 97.88 181 ILE A CA 1
ATOM 1511 C C . ILE A 1 181 ? -5.868 6.843 7.553 1.00 97.88 181 ILE A C 1
ATOM 1513 O O . ILE A 1 181 ? -6.512 7.868 7.769 1.00 97.88 181 ILE A O 1
ATOM 1517 N N . GLU A 1 182 ? -4.699 6.893 6.906 1.00 96.62 182 GLU A N 1
ATOM 1518 C CA . GLU A 1 182 ? -4.127 8.154 6.404 1.00 96.62 182 GLU A CA 1
ATOM 1519 C C . GLU A 1 182 ? -4.975 8.784 5.296 1.00 96.62 182 GLU A C 1
ATOM 1521 O O . GLU A 1 182 ? -5.082 10.015 5.213 1.00 96.62 182 GLU A O 1
ATOM 1526 N N . VAL A 1 183 ? -5.581 7.949 4.453 1.00 97.81 183 VAL A N 1
ATOM 1527 C CA . VAL A 1 183 ? -6.521 8.384 3.419 1.00 97.81 183 VAL A CA 1
ATOM 1528 C C . VAL A 1 183 ? -7.839 8.827 4.051 1.00 97.81 183 VAL A C 1
ATOM 1530 O O . VAL A 1 183 ? -8.310 9.925 3.746 1.00 97.81 183 VAL A O 1
ATOM 1533 N N . CYS A 1 184 ? -8.381 8.063 5.002 1.00 97.31 184 CYS A N 1
ATOM 1534 C CA . CYS A 1 184 ? -9.579 8.431 5.756 1.00 97.31 184 CYS A CA 1
ATOM 1535 C C . CYS A 1 184 ? -9.417 9.775 6.473 1.00 97.31 184 CYS A C 1
ATOM 1537 O O . CYS A 1 184 ? -10.326 10.600 6.417 1.00 97.31 184 CYS A O 1
ATOM 1539 N N . LEU A 1 185 ? -8.245 10.064 7.054 1.00 95.38 185 LEU A N 1
ATOM 1540 C CA . LEU A 1 185 ? -7.959 11.358 7.685 1.00 95.38 185 LEU A CA 1
ATOM 1541 C C . LEU A 1 185 ? -8.081 12.525 6.700 1.00 95.38 185 LEU A C 1
ATOM 1543 O O . LEU A 1 185 ? -8.675 13.550 7.021 1.00 95.38 185 LEU A O 1
ATOM 1547 N N . ARG A 1 186 ? -7.557 12.364 5.482 1.00 94.12 186 ARG A N 1
ATOM 1548 C CA . ARG A 1 186 ? -7.623 13.388 4.420 1.00 94.12 186 ARG A CA 1
ATOM 1549 C C . ARG A 1 186 ? -9.013 13.520 3.810 1.00 94.12 186 ARG A C 1
ATOM 1551 O O . ARG A 1 186 ? -9.333 14.546 3.214 1.00 94.12 186 ARG A O 1
ATOM 1558 N N . ARG A 1 187 ? -9.825 12.476 3.956 1.00 94.62 187 ARG A N 1
ATOM 1559 C CA . ARG A 1 187 ? -11.222 12.398 3.526 1.00 94.62 187 ARG A CA 1
ATOM 1560 C C . ARG A 1 187 ? -12.221 12.701 4.645 1.00 94.62 187 ARG A C 1
ATOM 1562 O O . ARG A 1 187 ? -13.419 12.660 4.376 1.00 94.62 187 ARG A O 1
ATOM 1569 N N . HIS A 1 188 ? -11.750 12.994 5.857 1.00 93.56 188 HIS A N 1
ATOM 1570 C CA . HIS A 1 188 ? -12.567 13.183 7.057 1.00 93.56 188 HIS A CA 1
ATOM 1571 C C . HIS A 1 188 ? -13.534 12.018 7.358 1.00 93.56 188 HIS A C 1
ATOM 1573 O O . HIS A 1 188 ? -14.618 12.234 7.886 1.00 93.56 188 HIS A O 1
ATOM 1579 N N . GLN A 1 189 ? -13.142 10.779 7.044 1.00 95.81 189 GLN A N 1
ATOM 1580 C CA . GLN A 1 189 ? -13.910 9.566 7.361 1.00 95.81 189 GLN A CA 1
ATOM 1581 C C . GLN A 1 189 ? -13.514 9.059 8.756 1.00 95.81 189 GLN A C 1
ATOM 1583 O O . GLN A 1 189 ? -12.755 8.103 8.897 1.00 95.81 189 GLN A O 1
ATOM 1588 N N . LEU A 1 190 ? -13.935 9.778 9.801 1.00 94.00 190 LEU A N 1
ATOM 1589 C CA . LEU A 1 190 ? -13.541 9.477 11.185 1.00 94.00 190 LEU A CA 1
ATOM 1590 C C . LEU A 1 190 ? -14.190 8.200 11.737 1.00 94.00 190 LEU A C 1
ATOM 1592 O O . LEU A 1 190 ? -13.605 7.582 12.627 1.00 94.00 190 LEU A O 1
ATOM 1596 N N . ASP A 1 191 ? -15.350 7.817 11.206 1.00 94.94 191 ASP A N 1
ATOM 1597 C CA . ASP A 1 191 ? -16.084 6.622 11.627 1.00 94.94 191 ASP A CA 1
ATOM 1598 C C . ASP A 1 191 ? -15.357 5.348 11.183 1.00 94.94 191 ASP A C 1
ATOM 1600 O O . ASP A 1 191 ? -15.077 4.489 12.014 1.00 94.94 191 ASP A O 1
ATOM 1604 N N . ASP A 1 192 ? -14.915 5.281 9.922 1.00 97.06 192 ASP A N 1
ATOM 1605 C CA . ASP A 1 192 ? -14.124 4.150 9.411 1.00 97.06 192 ASP A CA 1
ATOM 1606 C C . ASP A 1 192 ? -12.780 4.002 10.148 1.00 97.06 192 ASP A C 1
ATOM 1608 O O . ASP A 1 192 ? -12.278 2.893 10.359 1.00 97.06 192 ASP A O 1
ATOM 1612 N N . ILE A 1 193 ? -12.183 5.125 10.575 1.00 96.88 193 ILE A N 1
ATOM 1613 C CA . ILE A 1 193 ? -10.982 5.114 11.423 1.00 96.88 193 ILE A CA 1
ATOM 1614 C C . ILE A 1 193 ? -11.307 4.491 12.780 1.00 96.88 193 ILE A C 1
ATOM 1616 O O . ILE A 1 193 ? -10.567 3.620 13.234 1.00 96.88 193 ILE A O 1
ATOM 1620 N N . ASP A 1 194 ? -12.390 4.927 13.425 1.00 96.06 194 ASP A N 1
ATOM 1621 C CA . ASP A 1 194 ? -12.799 4.398 14.727 1.00 96.06 194 ASP A CA 1
ATOM 1622 C C . ASP A 1 194 ? -13.158 2.916 14.643 1.00 96.06 194 ASP A C 1
ATOM 1624 O O . ASP A 1 194 ? -12.774 2.156 15.527 1.00 96.06 194 ASP A O 1
ATOM 1628 N N . GLU A 1 195 ? -13.829 2.481 13.579 1.00 97.25 195 GLU A N 1
ATOM 1629 C CA . GLU A 1 195 ? -14.135 1.072 13.324 1.00 97.25 195 GLU A CA 1
ATOM 1630 C C . GLU A 1 195 ? -12.851 0.244 13.164 1.00 97.25 195 GLU A C 1
ATOM 1632 O O . GLU A 1 195 ? -12.697 -0.789 13.818 1.00 97.25 195 GLU A O 1
ATOM 1637 N N . THR A 1 196 ? -11.876 0.750 12.399 1.00 97.69 196 THR A N 1
ATOM 1638 C CA . THR A 1 196 ? -10.561 0.107 12.248 1.00 97.69 196 THR A CA 1
ATOM 1639 C C . THR A 1 196 ? -9.834 -0.024 13.584 1.00 97.69 196 THR A C 1
ATOM 1641 O O . THR A 1 196 ? -9.362 -1.107 13.931 1.00 97.69 196 THR A O 1
ATOM 1644 N N . LEU A 1 197 ? -9.742 1.065 14.354 1.00 97.19 197 LEU A N 1
ATOM 1645 C CA . LEU A 1 197 ? -9.065 1.064 15.652 1.00 97.19 197 LEU A CA 1
ATOM 1646 C C . LEU A 1 197 ? -9.776 0.156 16.659 1.00 97.19 197 LEU A C 1
ATOM 1648 O O . LEU A 1 197 ? -9.114 -0.635 17.325 1.00 97.19 197 LEU A O 1
ATOM 1652 N N . ASN A 1 198 ? -11.108 0.217 16.730 1.00 96.44 198 ASN A N 1
ATOM 1653 C CA . ASN A 1 198 ? -11.908 -0.659 17.583 1.00 96.44 198 ASN A CA 1
ATOM 1654 C C . ASN A 1 198 ? -11.674 -2.130 17.243 1.00 96.44 198 ASN A C 1
ATOM 1656 O O . ASN A 1 198 ? -11.464 -2.930 18.152 1.00 96.44 198 ASN A O 1
ATOM 1660 N N . TYR A 1 199 ? -11.686 -2.494 15.959 1.00 97.25 199 TYR A N 1
ATOM 1661 C CA . TYR A 1 199 ? -11.439 -3.870 15.550 1.00 97.25 199 TYR A CA 1
ATOM 1662 C C . TYR A 1 199 ? -10.037 -4.319 15.965 1.00 97.25 199 TYR A C 1
ATOM 1664 O O . TYR A 1 199 ? -9.895 -5.300 16.693 1.00 97.25 199 TYR A O 1
ATOM 1672 N N . VAL A 1 200 ? -9.001 -3.578 15.557 1.00 96.62 200 VAL A N 1
ATOM 1673 C CA . VAL A 1 200 ? -7.605 -3.944 15.834 1.00 96.62 200 VAL A CA 1
ATOM 1674 C C . VAL A 1 200 ? -7.365 -4.076 17.334 1.00 96.62 200 VAL A C 1
ATOM 1676 O O . VAL A 1 200 ? -6.801 -5.076 17.762 1.00 96.62 200 VAL A O 1
ATOM 1679 N N . PHE A 1 201 ? -7.817 -3.108 18.130 1.00 95.88 201 PHE A N 1
ATOM 1680 C CA . PHE A 1 201 ? -7.520 -3.061 19.558 1.00 95.88 201 PHE A CA 1
ATOM 1681 C C . PHE A 1 201 ? -8.319 -4.042 20.415 1.00 95.88 201 PHE A C 1
ATOM 1683 O O . PHE A 1 201 ? -7.933 -4.266 21.557 1.00 95.88 201 PHE A O 1
ATOM 1690 N N . ASN A 1 202 ? -9.403 -4.629 19.897 1.00 95.06 202 ASN A N 1
ATOM 1691 C CA . ASN A 1 202 ? -10.253 -5.538 20.675 1.00 95.06 202 ASN A CA 1
ATOM 1692 C C . ASN A 1 202 ? -10.298 -6.968 20.131 1.00 95.06 202 ASN A C 1
ATOM 1694 O O . ASN A 1 202 ? -10.558 -7.901 20.891 1.00 95.06 202 ASN A O 1
ATOM 1698 N N . ARG A 1 203 ? -10.064 -7.165 18.830 1.00 94.56 203 ARG A N 1
ATOM 1699 C CA . ARG A 1 203 ? -10.098 -8.489 18.187 1.00 94.56 203 ARG A CA 1
ATOM 1700 C C . ARG A 1 203 ? -8.718 -9.093 17.996 1.00 94.56 203 ARG A C 1
ATOM 1702 O O . ARG A 1 203 ? -8.598 -10.306 17.885 1.00 94.56 203 ARG A O 1
ATOM 1709 N N . LEU A 1 204 ? -7.669 -8.276 17.959 1.00 93.56 204 LEU A N 1
ATOM 1710 C CA . LEU A 1 204 ? -6.313 -8.765 17.743 1.00 93.56 204 LEU A CA 1
ATOM 1711 C C . LEU A 1 204 ? -5.502 -8.756 19.037 1.00 93.56 204 LEU A C 1
ATOM 1713 O O . LEU A 1 204 ? -5.832 -8.100 20.021 1.00 93.56 204 LEU A O 1
ATOM 1717 N N . LYS A 1 205 ? -4.418 -9.533 19.026 1.00 90.06 205 LYS A N 1
ATOM 1718 C CA . LYS A 1 205 ? -3.451 -9.573 20.123 1.00 90.06 205 LYS A CA 1
ATOM 1719 C C . LYS A 1 205 ? -2.705 -8.240 20.227 1.00 90.06 205 LYS A C 1
ATOM 1721 O O . LYS A 1 205 ? -2.377 -7.620 19.215 1.00 90.06 205 LYS A O 1
ATOM 1726 N N . TYR A 1 206 ? -2.319 -7.889 21.453 1.00 85.88 206 TYR A N 1
ATOM 1727 C CA . TYR A 1 206 ? -1.641 -6.630 21.786 1.00 85.88 206 TYR A CA 1
ATOM 1728 C C . TYR A 1 206 ? -0.421 -6.297 20.903 1.00 85.88 206 TYR A C 1
ATOM 1730 O O . TYR A 1 206 ? -0.183 -5.135 20.583 1.00 85.88 206 TYR A O 1
ATOM 1738 N N . ASN A 1 207 ? 0.337 -7.299 20.444 1.00 88.31 207 ASN A N 1
ATOM 1739 C CA . ASN A 1 207 ? 1.512 -7.096 19.587 1.00 88.31 207 ASN A CA 1
ATOM 1740 C C . ASN A 1 207 ? 1.193 -6.472 18.212 1.00 88.31 207 ASN A C 1
ATOM 1742 O O . ASN A 1 207 ? 2.097 -5.972 17.549 1.00 88.31 207 ASN A O 1
ATOM 1746 N N . TYR A 1 208 ? -0.070 -6.472 17.779 1.00 92.81 208 TYR A N 1
ATOM 1747 C CA . TYR A 1 208 ? -0.501 -5.819 16.540 1.00 92.81 208 TYR A CA 1
ATOM 1748 C C . TYR A 1 208 ? -0.887 -4.342 16.728 1.00 92.81 208 TYR A C 1
ATOM 1750 O O . TYR A 1 208 ? -1.143 -3.639 15.750 1.00 92.81 208 TYR A O 1
ATOM 1758 N N . HIS A 1 209 ? -0.930 -3.840 17.965 1.00 94.06 209 HIS A N 1
ATOM 1759 C CA . HIS A 1 209 ? -1.508 -2.528 18.264 1.00 94.06 209 HIS A CA 1
ATOM 1760 C C . HIS A 1 209 ? -0.549 -1.361 17.998 1.00 94.06 209 HIS A C 1
ATOM 1762 O O . HIS A 1 209 ? -0.999 -0.247 17.727 1.00 94.06 209 HIS A O 1
ATOM 1768 N N . ASP A 1 210 ? 0.766 -1.579 18.064 1.00 91.44 210 ASP A N 1
ATOM 1769 C CA . ASP A 1 210 ? 1.766 -0.501 18.154 1.00 91.44 210 ASP A CA 1
ATOM 1770 C C . ASP A 1 210 ? 1.750 0.485 16.978 1.00 91.44 210 ASP A C 1
ATOM 1772 O O . ASP A 1 210 ? 1.981 1.688 17.147 1.00 91.44 210 ASP A O 1
ATOM 1776 N N . VAL A 1 211 ? 1.478 0.003 15.764 1.00 91.62 211 VAL A N 1
ATOM 1777 C CA . VAL A 1 211 ? 1.372 0.861 14.572 1.00 91.62 211 VAL A CA 1
ATOM 1778 C C . VAL A 1 211 ? 0.173 1.806 14.689 1.00 91.62 211 VAL A C 1
ATOM 1780 O O . VAL A 1 211 ? 0.288 2.997 14.399 1.00 91.62 211 VAL A O 1
ATOM 1783 N N . PHE A 1 212 ? -0.958 1.296 15.169 1.00 95.62 212 PHE A N 1
ATOM 1784 C CA . PHE A 1 212 ? -2.212 2.036 15.283 1.00 95.62 212 PHE A CA 1
ATOM 1785 C C . PHE A 1 212 ? -2.219 2.956 16.499 1.00 95.62 212 PHE A C 1
ATOM 1787 O O . PHE A 1 212 ? -2.636 4.108 16.397 1.00 95.62 212 PHE A O 1
ATOM 1794 N N . LYS A 1 213 ? -1.652 2.510 17.625 1.00 92.94 213 LYS A N 1
ATOM 1795 C CA . LYS A 1 213 ? -1.497 3.316 18.840 1.00 92.94 213 LYS A CA 1
ATOM 1796 C C . LYS A 1 213 ? -0.737 4.613 18.562 1.00 92.94 213 LYS A C 1
ATOM 1798 O O . LYS A 1 213 ? -1.177 5.683 18.970 1.00 92.94 213 LYS A O 1
ATOM 1803 N N . ARG A 1 214 ? 0.353 4.543 17.787 1.00 90.44 214 ARG A N 1
ATOM 1804 C CA . ARG A 1 214 ? 1.128 5.727 17.370 1.00 90.44 214 ARG A CA 1
ATOM 1805 C C . ARG A 1 214 ? 0.330 6.704 16.498 1.00 90.44 214 ARG A C 1
ATOM 1807 O O . ARG A 1 214 ? 0.655 7.889 16.466 1.00 90.44 214 ARG A O 1
ATOM 1814 N N . LYS A 1 215 ? -0.714 6.239 15.806 1.00 92.62 215 LYS A N 1
ATOM 1815 C CA . LYS A 1 215 ? -1.571 7.077 14.953 1.00 92.62 215 LYS A CA 1
ATOM 1816 C C . LYS A 1 215 ? -2.696 7.771 15.711 1.00 92.62 215 LYS A C 1
ATOM 1818 O O . LYS A 1 215 ? -3.142 8.812 15.237 1.00 92.62 215 LYS A O 1
ATOM 1823 N N . VAL A 1 216 ? -3.115 7.264 16.873 1.00 93.50 216 VAL A N 1
ATOM 1824 C CA . VAL A 1 216 ? -4.209 7.846 17.676 1.00 93.50 216 VAL A CA 1
ATOM 1825 C C . VAL A 1 216 ? -3.985 9.339 17.933 1.00 93.50 216 VAL A C 1
ATOM 1827 O O . VAL A 1 216 ? -4.870 10.152 17.674 1.00 93.50 216 VAL A O 1
ATOM 1830 N N . GLU A 1 217 ? -2.773 9.733 18.326 1.00 87.69 217 GLU A N 1
ATOM 1831 C CA . GLU A 1 217 ? -2.446 11.146 18.559 1.00 87.69 217 GLU A CA 1
ATOM 1832 C C . GLU A 1 217 ? -2.564 12.002 17.293 1.00 87.69 217 GLU A C 1
ATOM 1834 O O . GLU A 1 217 ? -3.097 13.113 17.322 1.00 87.69 217 GLU A O 1
ATOM 1839 N N . ARG A 1 218 ? -2.115 11.480 16.146 1.00 88.50 218 ARG A N 1
ATOM 1840 C CA . ARG A 1 218 ? -2.263 12.165 14.855 1.00 88.50 218 ARG A CA 1
ATOM 1841 C C . ARG A 1 218 ? -3.737 12.330 14.488 1.00 88.50 218 ARG A C 1
ATOM 1843 O O . ARG A 1 218 ? -4.125 13.402 14.031 1.00 88.50 218 ARG A O 1
ATOM 1850 N N . ILE A 1 219 ? -4.545 11.294 14.706 1.00 93.56 219 ILE A N 1
ATOM 1851 C CA . ILE A 1 219 ? -5.988 11.311 14.451 1.00 93.56 219 ILE A CA 1
ATOM 1852 C C . ILE A 1 219 ? -6.663 12.365 15.336 1.00 93.56 219 ILE A C 1
ATOM 1854 O O . ILE A 1 219 ? -7.425 13.188 14.833 1.00 93.56 219 ILE A O 1
ATOM 1858 N N . ASN A 1 220 ? -6.319 12.424 16.624 1.00 92.00 220 ASN A N 1
ATOM 1859 C CA . ASN A 1 220 ? -6.874 13.397 17.568 1.00 92.00 220 ASN A CA 1
ATOM 1860 C C . ASN A 1 220 ? -6.550 14.855 17.218 1.00 92.00 220 ASN A C 1
ATOM 1862 O O . ASN A 1 220 ? -7.329 15.741 17.562 1.00 92.00 220 ASN A O 1
ATOM 1866 N N . ARG A 1 221 ? -5.441 15.130 16.515 1.00 89.44 221 ARG A N 1
ATOM 1867 C CA . ARG A 1 221 ? -5.150 16.480 15.991 1.00 89.44 221 ARG A CA 1
ATOM 1868 C C . ARG A 1 221 ? -6.092 16.893 14.860 1.00 89.44 221 ARG A C 1
ATOM 1870 O O . ARG A 1 221 ? -6.320 18.082 14.682 1.00 89.44 221 ARG A O 1
ATOM 1877 N N . ALA A 1 222 ? -6.616 15.931 14.102 1.00 87.31 222 ALA A N 1
ATOM 1878 C CA . ALA A 1 222 ? -7.580 16.174 13.031 1.00 87.31 222 ALA A CA 1
ATOM 1879 C C . ALA A 1 222 ? -9.039 16.169 13.525 1.00 87.31 222 ALA A C 1
ATOM 1881 O O . ALA A 1 222 ? -9.929 16.600 12.792 1.00 87.31 222 ALA A O 1
ATOM 1882 N N . ARG A 1 223 ? -9.297 15.685 14.749 1.00 88.00 223 ARG A N 1
ATOM 1883 C CA . ARG A 1 223 ? -10.632 15.670 15.356 1.00 88.00 223 ARG A CA 1
ATOM 1884 C C . ARG A 1 223 ? -10.979 17.044 15.937 1.00 88.00 223 ARG A C 1
ATOM 1886 O O . ARG A 1 223 ? -10.251 17.520 16.809 1.00 88.00 223 ARG A O 1
ATOM 1893 N N . PRO A 1 224 ? -12.106 17.657 15.529 1.00 80.75 224 PRO A N 1
ATOM 1894 C CA . PRO A 1 224 ? -12.577 18.883 16.164 1.00 80.75 224 PRO A CA 1
ATOM 1895 C C . PRO A 1 224 ? -13.060 18.616 17.599 1.00 80.75 224 PRO A C 1
ATOM 1897 O O . PRO A 1 224 ? -12.730 19.380 18.497 1.00 80.75 224 PRO A O 1
ATOM 1900 N N . ASN A 1 225 ? -13.764 17.497 17.817 1.00 82.38 225 ASN A N 1
ATOM 1901 C CA . ASN A 1 225 ? -14.362 17.075 19.091 1.00 82.38 225 ASN A CA 1
ATOM 1902 C C . ASN A 1 225 ? -14.157 15.560 19.313 1.00 82.38 225 ASN A C 1
ATOM 1904 O O . ASN A 1 225 ? -13.761 14.853 18.386 1.00 82.38 225 ASN A O 1
ATOM 1908 N N . ASN A 1 226 ? -14.463 15.050 20.515 1.00 84.88 226 ASN A N 1
ATOM 1909 C CA . ASN A 1 226 ? -14.412 13.617 20.866 1.00 84.88 226 ASN A CA 1
ATOM 1910 C C . ASN A 1 226 ? -13.047 12.962 20.598 1.00 84.88 226 ASN A C 1
ATOM 1912 O O . ASN A 1 226 ? -12.943 11.946 19.904 1.00 84.88 226 ASN A O 1
ATOM 1916 N N . LYS A 1 227 ? -11.987 13.573 21.136 1.00 89.31 227 LYS A N 1
ATOM 1917 C CA . LYS A 1 227 ? -10.658 12.957 21.159 1.00 89.31 227 LYS A CA 1
ATOM 1918 C C . LYS A 1 227 ? -10.727 11.676 21.987 1.00 89.31 227 LYS A C 1
ATOM 1920 O O . LYS A 1 227 ? -11.318 11.685 23.062 1.00 89.31 227 LYS A O 1
ATOM 1925 N N . LYS A 1 228 ? -10.138 10.604 21.466 1.00 89.06 228 LYS A N 1
ATOM 1926 C CA . LYS A 1 228 ? -10.084 9.291 22.116 1.00 89.06 228 LYS A CA 1
ATOM 1927 C C . LYS A 1 228 ? -8.629 8.901 22.299 1.00 89.06 228 LYS A C 1
ATOM 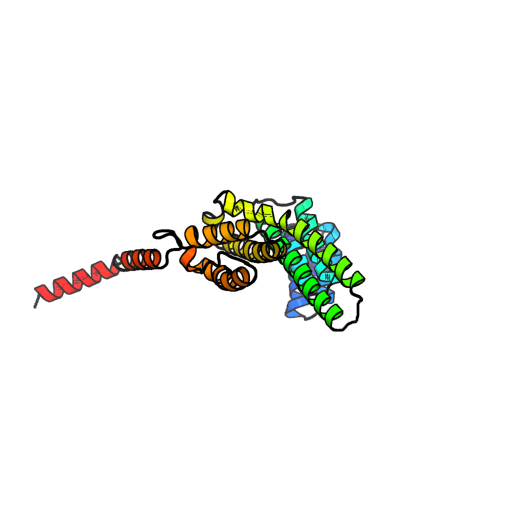1929 O O . LYS A 1 228 ? -7.857 8.954 21.340 1.00 89.06 228 LYS A O 1
ATOM 1934 N N . HIS A 1 229 ? -8.241 8.521 23.498 1.00 89.75 229 HIS A N 1
ATOM 1935 C CA . HIS A 1 229 ? -6.966 7.881 23.769 1.00 89.75 229 HIS A CA 1
ATOM 1936 C C . HIS A 1 229 ? -7.048 6.388 23.457 1.00 89.75 229 HIS A C 1
ATOM 1938 O O . HIS A 1 229 ? -8.125 5.829 23.297 1.00 89.75 229 HIS A O 1
ATOM 1944 N N . TYR A 1 230 ? -5.891 5.735 23.353 1.00 90.12 230 TYR A N 1
ATOM 1945 C CA . TYR A 1 230 ? -5.814 4.295 23.092 1.00 90.12 230 TYR A CA 1
ATOM 1946 C C . TYR A 1 230 ? -6.666 3.475 24.075 1.00 90.12 230 TYR A C 1
ATOM 1948 O O . TYR A 1 230 ? -7.409 2.600 23.643 1.00 90.12 230 TYR A O 1
ATOM 1956 N N . ASP A 1 231 ? -6.599 3.799 25.369 1.00 88.81 231 ASP A N 1
ATOM 1957 C CA . ASP A 1 231 ? -7.335 3.074 26.408 1.00 88.81 231 ASP A CA 1
ATOM 1958 C C . ASP A 1 231 ? -8.863 3.249 26.277 1.00 88.81 231 ASP A C 1
ATOM 1960 O O . ASP A 1 231 ? -9.599 2.349 26.665 1.00 88.81 231 ASP A O 1
ATOM 1964 N N . ASP A 1 232 ? -9.347 4.328 25.644 1.00 91.19 232 ASP A N 1
ATOM 1965 C CA . ASP A 1 232 ? -10.785 4.557 25.412 1.00 91.19 232 ASP A CA 1
ATOM 1966 C C . ASP A 1 232 ? -11.384 3.587 24.377 1.00 91.19 232 ASP A C 1
ATOM 1968 O O . ASP A 1 232 ? -12.604 3.444 24.295 1.00 91.19 232 ASP A O 1
ATOM 1972 N N . TYR A 1 233 ? -10.544 2.935 23.563 1.00 92.00 233 TYR A N 1
ATOM 1973 C CA . TYR A 1 233 ? -10.983 1.909 22.613 1.00 92.00 233 TYR A CA 1
ATOM 1974 C C . TYR A 1 233 ? -11.019 0.510 23.233 1.00 92.00 233 TYR A C 1
ATOM 1976 O O . TYR A 1 233 ? -11.645 -0.375 22.655 1.00 92.00 233 TYR A O 1
ATOM 1984 N N . ILE A 1 234 ? -10.327 0.271 24.351 1.00 92.31 234 ILE A N 1
ATOM 1985 C CA . ILE A 1 234 ? -10.152 -1.077 24.901 1.00 92.31 234 ILE A CA 1
ATOM 1986 C C . ILE A 1 234 ? -11.389 -1.486 25.697 1.00 92.31 234 ILE A C 1
ATOM 1988 O O . ILE A 1 234 ? -11.735 -0.889 26.714 1.00 92.31 234 ILE A O 1
ATOM 1992 N N . VAL A 1 235 ? -12.021 -2.569 25.260 1.00 91.88 235 VAL A N 1
ATOM 1993 C CA . VAL A 1 235 ? -13.102 -3.245 25.970 1.00 91.88 235 VAL A CA 1
ATOM 1994 C C . VAL A 1 235 ? -12.490 -4.286 26.904 1.00 91.88 235 VAL A C 1
ATOM 1996 O O . VAL A 1 235 ? -11.722 -5.149 26.470 1.00 91.88 235 VAL A O 1
ATOM 1999 N N . SER A 1 236 ? -12.836 -4.217 28.190 1.00 87.56 236 SER A N 1
ATOM 2000 C CA . SER A 1 236 ? -12.363 -5.161 29.209 1.00 87.56 236 SER A CA 1
ATOM 2001 C C . SER A 1 236 ? -12.676 -6.611 28.831 1.00 87.56 236 SER A C 1
ATOM 2003 O O . SER A 1 236 ? -13.809 -6.932 28.470 1.00 87.56 236 SER A O 1
ATOM 2005 N N . GLY A 1 237 ? -11.680 -7.494 28.942 1.00 83.81 237 GLY A N 1
ATOM 2006 C CA . GLY A 1 237 ? -11.803 -8.914 28.584 1.00 83.81 237 GLY A CA 1
ATOM 2007 C C . GLY A 1 237 ? -11.747 -9.212 27.079 1.00 83.81 237 GLY A C 1
ATOM 2008 O O . GLY A 1 237 ? -11.936 -10.360 26.682 1.00 83.81 237 GLY A O 1
ATOM 2009 N N . SER A 1 238 ? -11.490 -8.207 26.238 1.00 88.94 238 SER A N 1
ATOM 2010 C CA . SER A 1 238 ? -11.241 -8.404 24.807 1.00 88.94 238 SER A CA 1
ATOM 2011 C C . SER A 1 238 ? -9.868 -9.040 24.540 1.00 88.94 238 SER A C 1
ATOM 2013 O O . SER A 1 238 ? -8.997 -9.072 25.412 1.00 88.94 238 SER A O 1
ATOM 2015 N N . ALA A 1 239 ? -9.636 -9.517 23.312 1.00 84.62 239 ALA A N 1
ATOM 2016 C CA . ALA A 1 239 ? -8.365 -10.143 22.929 1.00 84.62 239 ALA A CA 1
ATOM 2017 C C . ALA A 1 239 ? -7.161 -9.185 23.041 1.00 84.62 239 ALA A C 1
ATOM 2019 O O . ALA A 1 239 ? -6.021 -9.625 23.219 1.00 84.62 239 ALA A O 1
ATOM 2020 N N . GLY A 1 240 ? -7.422 -7.881 22.941 1.00 80.75 240 GLY A N 1
ATOM 2021 C CA . GLY A 1 240 ? -6.420 -6.829 23.035 1.00 80.75 240 GLY A CA 1
ATOM 2022 C C . GLY A 1 240 ? -6.263 -6.213 24.429 1.00 80.75 240 GLY A C 1
ATOM 2023 O O . GLY A 1 240 ? -5.390 -5.358 24.622 1.00 80.75 240 GLY A O 1
ATOM 2024 N N . ASP A 1 241 ? -7.054 -6.654 25.414 1.00 83.75 241 ASP A N 1
ATOM 2025 C CA . ASP A 1 241 ? -6.912 -6.239 26.808 1.00 83.75 241 ASP A CA 1
ATOM 2026 C C . ASP A 1 241 ? -5.595 -6.779 27.390 1.00 83.75 241 ASP A C 1
ATOM 2028 O O . ASP A 1 241 ? -5.432 -7.969 27.677 1.00 83.75 241 ASP A O 1
ATOM 2032 N N . ARG A 1 242 ? -4.631 -5.872 27.591 1.00 72.25 242 ARG A N 1
ATOM 2033 C CA . ARG A 1 242 ? -3.295 -6.186 28.122 1.00 72.25 242 ARG A CA 1
ATOM 2034 C C . ARG A 1 242 ? -3.332 -6.861 29.495 1.00 72.25 242 ARG A C 1
ATOM 2036 O O . ARG A 1 242 ? -2.423 -7.628 29.808 1.00 72.25 242 ARG A O 1
ATOM 2043 N N . PHE A 1 243 ? -4.339 -6.571 30.321 1.00 68.06 243 PHE A N 1
ATOM 2044 C CA . PHE A 1 243 ? -4.442 -7.136 31.665 1.00 68.06 243 PHE A CA 1
ATOM 2045 C C . PHE A 1 243 ? -5.007 -8.550 31.628 1.00 68.06 243 PHE A C 1
ATOM 2047 O O . PHE A 1 243 ? -4.548 -9.403 32.387 1.00 68.06 243 PHE A O 1
ATOM 2054 N N . GLU A 1 244 ? -5.930 -8.826 30.710 1.00 68.56 244 GLU A N 1
ATOM 2055 C CA . GLU A 1 244 ? -6.395 -10.189 30.470 1.00 68.56 244 GLU A CA 1
ATOM 2056 C C . GLU A 1 244 ? -5.304 -11.032 29.799 1.00 68.56 244 GLU A C 1
ATOM 2058 O O . GLU A 1 244 ? -5.033 -12.145 30.244 1.00 68.56 244 GLU A O 1
ATOM 2063 N N . ALA A 1 245 ? -4.564 -10.476 28.834 1.00 62.09 245 ALA A N 1
ATOM 2064 C CA . ALA A 1 245 ? -3.401 -11.141 28.244 1.00 62.09 245 ALA A CA 1
ATOM 2065 C C . ALA A 1 245 ? -2.334 -11.497 29.301 1.00 62.09 245 ALA A C 1
ATOM 2067 O O . ALA A 1 245 ? -1.812 -12.614 29.304 1.00 62.09 245 ALA A O 1
ATOM 2068 N N . ALA A 1 246 ? -2.054 -10.586 30.242 1.00 65.00 246 ALA A N 1
ATOM 2069 C CA . ALA A 1 246 ? -1.147 -10.841 31.362 1.00 65.00 246 ALA A CA 1
ATOM 2070 C C . ALA A 1 246 ? -1.697 -11.898 32.338 1.00 65.00 246 ALA A C 1
ATOM 2072 O O . ALA A 1 246 ? -0.946 -12.761 32.789 1.00 65.00 246 ALA A O 1
ATOM 2073 N N . ARG A 1 247 ? -3.005 -11.885 32.636 1.00 62.94 247 ARG A N 1
ATOM 2074 C CA . ARG A 1 247 ? -3.666 -12.900 33.478 1.00 62.94 247 ARG A CA 1
ATOM 2075 C C . ARG A 1 247 ? -3.656 -14.287 32.838 1.00 62.94 247 ARG A C 1
ATOM 2077 O O . ARG A 1 247 ? -3.380 -15.265 33.531 1.00 62.94 247 ARG A O 1
ATOM 2084 N N . VAL A 1 248 ? -3.936 -14.392 31.540 1.00 64.00 248 VAL A N 1
ATOM 2085 C CA . VAL A 1 248 ? -3.891 -15.656 30.788 1.00 64.00 248 VAL A CA 1
ATOM 2086 C C . VAL A 1 248 ? -2.456 -16.175 30.694 1.00 64.00 248 VAL A C 1
ATOM 2088 O O . VAL A 1 248 ? -2.227 -17.356 30.953 1.00 64.00 248 VAL A O 1
ATOM 2091 N N . GLY A 1 249 ? -1.484 -15.301 30.413 1.00 61.44 249 GLY A N 1
ATOM 2092 C CA . GLY A 1 249 ? -0.060 -15.649 30.416 1.00 61.44 249 GLY A CA 1
ATOM 2093 C C . GLY A 1 249 ? 0.418 -16.153 31.781 1.00 61.44 249 GLY A C 1
ATOM 2094 O O . GLY A 1 249 ? 1.050 -17.204 31.857 1.00 61.44 249 GLY A O 1
ATOM 2095 N N . ALA A 1 250 ? 0.026 -15.478 32.867 1.00 59.62 250 ALA A N 1
ATOM 2096 C CA . ALA A 1 250 ? 0.327 -15.911 34.232 1.00 59.62 250 ALA A CA 1
ATOM 2097 C C . ALA A 1 250 ? -0.318 -17.269 34.573 1.00 59.62 250 ALA A C 1
ATOM 2099 O O . ALA A 1 250 ? 0.314 -18.121 35.191 1.00 59.62 250 ALA A O 1
ATOM 2100 N N . LYS A 1 251 ? -1.557 -17.527 34.129 1.00 59.22 251 LYS A N 1
ATOM 2101 C CA . LYS A 1 251 ? -2.211 -18.839 34.300 1.00 59.22 251 LYS A CA 1
ATOM 2102 C C . LYS A 1 251 ? -1.525 -19.952 33.498 1.00 59.22 251 LYS A C 1
ATOM 2104 O O . LYS A 1 251 ? -1.488 -21.087 33.964 1.00 59.22 251 LYS A O 1
ATOM 2109 N N . GLN A 1 252 ? -0.981 -19.650 32.317 1.00 58.72 252 GLN A N 1
ATOM 2110 C CA . GLN A 1 252 ? -0.211 -20.612 31.521 1.00 58.72 252 GLN A CA 1
ATOM 2111 C C . GLN A 1 252 ? 1.159 -20.915 32.136 1.00 58.72 252 GLN A C 1
ATOM 2113 O O . GLN A 1 252 ? 1.555 -22.074 32.130 1.00 58.72 252 GLN A O 1
ATOM 2118 N N . SER A 1 253 ? 1.843 -19.932 32.731 1.00 53.69 253 SER A N 1
ATOM 2119 C CA . SER A 1 253 ? 3.105 -20.170 33.452 1.00 53.69 253 SER A CA 1
ATOM 2120 C C . SER A 1 253 ? 2.928 -20.928 34.772 1.00 53.69 253 SER A C 1
ATOM 2122 O O . SER A 1 253 ? 3.872 -21.547 35.246 1.00 53.69 253 SER A O 1
ATOM 2124 N N . VAL A 1 254 ? 1.731 -20.887 35.370 1.00 52.88 254 VAL A N 1
ATOM 2125 C CA . VAL A 1 254 ? 1.396 -21.636 36.598 1.00 52.88 254 VAL A CA 1
ATOM 2126 C C . VAL A 1 254 ? 1.079 -23.112 36.312 1.00 52.88 254 VAL A C 1
ATOM 2128 O O . VAL A 1 254 ? 1.193 -23.941 37.211 1.00 52.88 254 VAL A O 1
ATOM 2131 N N . LYS A 1 255 ? 0.756 -23.485 35.064 1.00 50.97 255 LYS A N 1
ATOM 2132 C CA . LYS A 1 255 ? 0.810 -24.892 34.644 1.00 50.97 255 LYS A CA 1
ATOM 2133 C C . LYS A 1 255 ? 2.281 -25.283 34.514 1.00 50.97 255 LYS A C 1
ATOM 2135 O O . LYS A 1 255 ? 2.877 -25.088 33.456 1.00 50.97 255 LYS A O 1
ATOM 2140 N N . LEU A 1 256 ? 2.870 -25.793 35.598 1.00 50.56 256 LEU A N 1
ATOM 2141 C CA . LEU A 1 256 ? 4.173 -26.451 35.543 1.00 50.56 256 LEU A CA 1
ATOM 2142 C C . LEU A 1 256 ? 4.155 -27.441 34.367 1.00 50.56 256 LEU A C 1
ATOM 2144 O O . LEU A 1 256 ? 3.262 -28.278 34.266 1.00 50.56 256 LEU A O 1
ATOM 2148 N N . GLY A 1 257 ? 5.109 -27.322 33.442 1.00 57.50 257 GLY A N 1
ATOM 2149 C CA . GLY A 1 257 ? 5.332 -28.382 32.457 1.00 57.50 257 GLY A CA 1
ATOM 2150 C C . GLY A 1 257 ? 5.670 -29.689 33.181 1.00 57.50 257 GLY A C 1
ATOM 2151 O O . GLY A 1 257 ? 6.102 -29.645 34.331 1.00 57.50 257 GLY A O 1
ATOM 2152 N N . SER A 1 258 ? 5.538 -30.842 32.519 1.00 57.03 258 SER A N 1
ATOM 2153 C CA . SER A 1 258 ? 5.772 -32.159 33.151 1.00 57.03 258 SER A CA 1
ATOM 2154 C C . SER A 1 258 ? 7.119 -32.266 33.883 1.00 57.03 258 SER A C 1
ATOM 2156 O O . SER A 1 258 ? 7.247 -32.983 34.870 1.00 57.03 258 SER A O 1
ATOM 2158 N N . PHE A 1 259 ? 8.118 -31.498 33.441 1.00 54.25 259 PHE A N 1
ATOM 2159 C CA . PHE A 1 259 ? 9.422 -31.386 34.088 1.00 54.25 259 PHE A CA 1
ATOM 2160 C C . PHE A 1 259 ? 9.381 -30.655 35.442 1.00 54.25 259 PHE A C 1
ATOM 2162 O O . PHE A 1 259 ? 10.088 -31.029 36.371 1.00 54.25 259 PHE A O 1
ATOM 2169 N N . GLY A 1 260 ? 8.540 -29.629 35.566 1.00 58.44 260 GLY A N 1
ATOM 2170 C CA . GLY A 1 260 ? 8.299 -28.910 36.812 1.00 58.44 260 GLY A CA 1
ATOM 2171 C C . GLY A 1 260 ? 7.511 -29.739 37.827 1.00 58.44 260 GLY A C 1
ATOM 2172 O O . GLY A 1 260 ? 7.820 -29.687 39.013 1.00 58.44 260 GLY A O 1
ATOM 2173 N N . GLU A 1 261 ? 6.558 -30.557 37.372 1.00 61.00 261 GLU A N 1
ATOM 2174 C CA . GLU A 1 261 ? 5.855 -31.525 38.231 1.00 61.00 261 GLU A CA 1
ATOM 2175 C C . GLU A 1 261 ? 6.811 -32.613 38.750 1.00 61.00 261 GLU A C 1
ATOM 2177 O O . GLU A 1 261 ? 6.802 -32.919 39.940 1.00 61.00 261 GLU A O 1
ATOM 2182 N N . LEU A 1 262 ? 7.706 -33.125 37.893 1.00 59.75 262 LEU A N 1
ATOM 2183 C CA . LEU A 1 262 ? 8.760 -34.080 38.269 1.00 59.75 262 LEU A CA 1
ATOM 2184 C C . LEU A 1 262 ? 9.760 -33.504 39.284 1.00 59.75 262 LEU A C 1
ATOM 2186 O O . LEU A 1 262 ? 10.125 -34.184 40.239 1.00 59.75 262 LEU A O 1
ATOM 2190 N N . LEU A 1 263 ? 10.191 -32.253 39.101 1.00 56.28 263 LEU A N 1
ATOM 2191 C CA . LEU A 1 263 ? 11.087 -31.567 40.039 1.00 56.28 263 LEU A CA 1
ATOM 2192 C C . LEU A 1 263 ? 10.405 -31.282 41.376 1.00 56.28 263 LEU A C 1
ATOM 2194 O O . LEU A 1 263 ? 11.014 -31.479 42.424 1.00 56.28 263 LEU A O 1
ATOM 2198 N N . SER A 1 264 ? 9.143 -30.854 41.348 1.00 64.25 264 SER A N 1
ATOM 2199 C CA . SER A 1 264 ? 8.390 -30.581 42.570 1.00 64.25 264 SER A CA 1
ATOM 2200 C C . SER A 1 264 ? 8.133 -31.860 43.369 1.00 64.25 264 SER A C 1
ATOM 2202 O O . SER A 1 264 ? 8.260 -31.821 44.587 1.00 64.25 264 SER A O 1
ATOM 2204 N N . ALA A 1 265 ? 7.848 -32.984 42.697 1.00 66.88 265 ALA A N 1
ATOM 2205 C CA . ALA A 1 265 ? 7.698 -34.296 43.330 1.00 66.88 265 ALA A CA 1
ATOM 2206 C C . ALA A 1 265 ? 9.015 -34.800 43.952 1.00 66.88 265 ALA A C 1
ATOM 2208 O O . ALA A 1 265 ? 9.026 -35.277 45.085 1.00 66.88 265 ALA A O 1
ATOM 2209 N N . ALA A 1 266 ? 10.140 -34.625 43.249 1.00 64.12 266 ALA A N 1
ATOM 2210 C CA . ALA A 1 266 ? 11.458 -35.023 43.744 1.00 64.12 266 ALA A CA 1
ATOM 2211 C C . ALA A 1 266 ? 11.921 -34.202 44.963 1.00 64.12 266 ALA A C 1
ATOM 2213 O O . ALA A 1 266 ? 12.618 -34.727 45.828 1.00 64.12 266 ALA A O 1
ATOM 2214 N N . ILE A 1 267 ? 11.533 -32.925 45.046 1.00 65.25 267 ILE A N 1
ATOM 2215 C CA . ILE A 1 267 ? 11.837 -32.064 46.199 1.00 65.25 267 ILE A CA 1
ATOM 2216 C C . ILE A 1 267 ?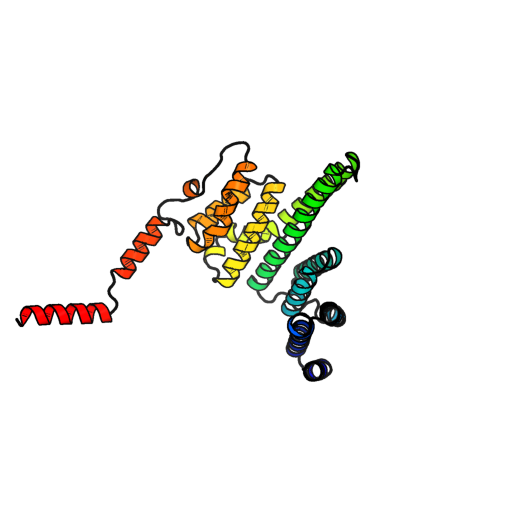 10.970 -32.452 47.404 1.00 65.25 267 ILE A C 1
ATOM 2218 O O . ILE A 1 267 ? 11.494 -32.559 48.510 1.00 65.25 267 ILE A O 1
ATOM 2222 N N . SER A 1 268 ? 9.681 -32.743 47.202 1.00 64.69 268 SER A N 1
ATOM 2223 C CA . SER A 1 268 ? 8.805 -33.202 48.289 1.00 64.69 268 SER A CA 1
ATOM 2224 C C . SER A 1 268 ? 9.196 -34.574 48.850 1.00 64.69 268 SER A C 1
ATOM 2226 O O . SER A 1 268 ? 9.098 -34.778 50.055 1.00 64.69 268 SER A O 1
ATOM 2228 N N . ASP A 1 269 ? 9.699 -35.494 48.022 1.00 56.50 269 ASP A N 1
ATOM 2229 C CA . ASP A 1 269 ? 10.183 -36.802 48.494 1.00 56.50 269 ASP A CA 1
ATOM 2230 C C . ASP A 1 269 ? 11.510 -36.694 49.274 1.00 56.50 269 ASP A C 1
ATOM 2232 O O . ASP A 1 269 ? 11.783 -37.497 50.174 1.00 56.50 269 ASP A O 1
ATOM 2236 N N . ALA A 1 270 ? 12.327 -35.677 48.977 1.00 57.78 270 ALA A N 1
ATOM 2237 C CA . ALA A 1 270 ? 13.572 -35.411 49.695 1.00 57.78 270 ALA A CA 1
ATOM 2238 C C . ALA A 1 270 ? 13.338 -34.817 51.098 1.00 57.78 270 ALA A C 1
ATOM 2240 O O . ALA A 1 270 ? 14.096 -35.133 52.011 1.00 57.78 270 ALA A O 1
ATOM 2241 N N . GLU A 1 271 ? 12.283 -34.018 51.294 1.00 51.94 271 GLU A N 1
ATOM 2242 C CA . GLU A 1 271 ? 11.936 -33.424 52.599 1.00 51.94 271 GLU A CA 1
ATOM 2243 C C . GLU A 1 271 ? 11.258 -34.411 53.567 1.00 51.94 271 GLU A C 1
ATOM 2245 O O . GLU A 1 271 ? 11.308 -34.219 54.779 1.00 51.94 271 GLU A O 1
ATOM 2250 N N . VAL A 1 272 ? 10.655 -35.496 53.067 1.00 53.75 272 VAL A N 1
ATOM 2251 C CA . VAL A 1 272 ? 10.064 -36.561 53.909 1.00 53.75 272 VAL A CA 1
ATOM 2252 C C . VAL A 1 272 ? 11.121 -37.579 54.374 1.00 53.75 272 VAL A C 1
ATOM 2254 O O . VAL A 1 272 ? 10.879 -38.362 55.291 1.00 53.75 272 VAL A O 1
ATOM 2257 N N . SER A 1 273 ? 12.310 -37.550 53.768 1.00 49.78 273 SER A N 1
ATOM 2258 C CA . SER A 1 273 ? 13.395 -38.512 54.005 1.00 49.78 273 SER A CA 1
ATOM 2259 C C . SER A 1 273 ? 14.518 -37.985 54.917 1.00 49.78 273 SER A C 1
ATOM 2261 O O . SER A 1 273 ? 15.539 -38.662 55.059 1.00 49.78 273 SER A O 1
ATOM 2263 N N . SER A 1 274 ? 14.355 -36.798 55.515 1.00 42.59 274 SER A N 1
ATOM 2264 C CA . SER A 1 274 ? 15.331 -36.146 56.409 1.00 42.59 274 SER A CA 1
ATOM 2265 C C . SER A 1 274 ? 14.861 -36.053 57.854 1.00 42.59 274 SER A C 1
ATOM 2267 O O . SER A 1 274 ? 13.725 -35.566 58.051 1.00 42.59 274 SER A O 1
#

Foldseek 3Di:
DLVVLVVLLPDPPRDPVSNLVSLLVNLCCCVPVVVNLVVSLVSLVVCCVPCLLPLVSLVSNLVSLCVDDLVSLVVSLVSLVVNLVVVSDPDPLSSLLSQLVNLVSLLVSLVVVLVVLVVCVVVVVDDPVVSVVVVVVSLVSLVVSCVPPNVVLLVCLVVVPLLVDDPVSNLSSLSSVLSSLSSCLSVVVVVSLLSSLLSCQFSHAQVSCPSVQVCLVVSQVSDPDDRDHSVNSYDPPGNNPPVVVVVVVVVVVVPPDPVRVVVVVVVVVVVVVD

Secondary structure (DSSP, 8-state):
-HHHHHHHHT-TTS-HHHHHHHHHHHHHIIIIIS--HHHHHHHHHHHHHHHTT-HHHHHHHHHHHTTS-HHHHHHHHHHHHHHHHHT--SSHHHHHHHHHHHHHHHHHHHHHHHHHHHHHHHTTSS-HHHHHHHHHHHHHHHHHHIIIIIHHHHHHHHTT-GGGS-HHHHHHHHHHHHHHHHHHHHTT-HHHHHHHHHHHHHHS-GGG-HHHHHHHHHHHHH-SS----GGGGPPTTSTT-HHHHHHHHHHHHHS--HHHHHHHHHHHHHHTT-

Organism: NCBI:txid2600598

Sequence (274 aa):
MKQKYRSIISRPATPADIKIQAIINLAQYLVEDNGSYDEGITLLEDYQHLYDTSPTFVKTYATYLWRGDKNEKLKSINLVSNLLRLDAFSEYHEKLDFLCVLMRYEATYWIDAREELKDTFRLKEITKPEYEAAFADQRQGFYRIYKYPGLDIFECIKNNELEAFDHDIKVKVLNGLSYFIEVCLRRHQLDDIDETLNYVFNRLKYNYHDVFKRKVERINRARPNNKKHYDDYIVSGSAGDRFEAARVGAKQSVKLGSFGELLSAAISDAEVSS